Protein AF-A0AAD7MH66-F1 (afdb_monomer_lite)

Foldseek 3Di:
DDPDPDCVVVVNQFEEDEAAPLLAAFLQAPAHDWQEFLDEPVTHRDGPHDRSVVRVVVLVVQVVVCVVPVSHAYEHEHFAAEDQALVVLLPDDPVRCLRSQLKHAYNVLSVVLRVLRRPPDQPPPPDRRDYFYHIAQFGSDQDDWQVVSCCVRPVPHYYPPPDDGTGGGGSHDRVVSCVRRVGHGDNPDD

Radius of gyration: 17.35 Å; chains: 1; bounding box: 37×35×56 Å

Sequence (190 aa):
MRNEANSTKLGINRVAQASSVNVITLVYSQEPHFDFFPIDESHPCLPDEPYGLSKVISELQAESIVRRFPTMRVASLRLHWSVPNRAFAQKLEVSRAKNDLWGYVQEDSAAESFLLAVTRPTDKWPSAAEAFFIVAPEITVDSPDTSELLQEHWPNVSIKEGKAMSGRAGFFDCSKAKELLGWEHNSTSA

InterPro domains:
  IPR036291 NAD(P)-binding domain superfamily [SSF51735] (9-185)

Organism: NCBI:txid230809

Secondary structure (DSSP, 8-state):
------GGGGT--EEEEEEEGGGSS-TTSSS---SEESB-TTS-----SHHHHHHHHHHHHHHHHHHH-TT-EEEEEEE--EES-HHHHTTS-HHHHTTTTT--EEHHHHHHHHHHHHHS--TT-SSSEEEEEE--SB-S-SSS-HHHHHHHH-TTSEEPTT----TTB-SB--HHHHHHH---------

Structure (mmCIF, N/CA/C/O backbone):
data_AF-A0AAD7MH66-F1
#
_entry.id   AF-A0AAD7MH66-F1
#
loop_
_atom_site.group_PDB
_atom_site.id
_atom_site.type_symbol
_atom_site.label_atom_id
_atom_site.label_alt_id
_atom_site.label_comp_id
_atom_site.label_asym_id
_atom_site.label_entity_id
_atom_site.label_seq_id
_atom_site.pdbx_PDB_ins_code
_atom_site.Cartn_x
_atom_site.Cartn_y
_atom_site.Cartn_z
_atom_site.occupan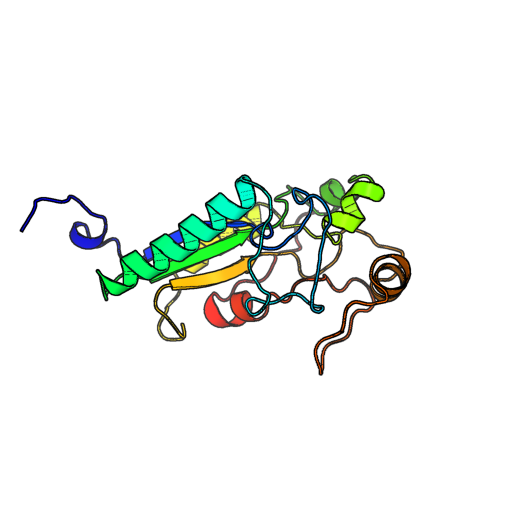cy
_atom_site.B_iso_or_equiv
_atom_site.auth_seq_id
_atom_site.auth_comp_id
_atom_site.auth_asym_id
_atom_site.auth_atom_id
_atom_site.pdbx_PDB_model_num
ATOM 1 N N . MET A 1 1 ? -15.194 -10.630 35.026 1.00 46.16 1 MET A N 1
ATOM 2 C CA . MET A 1 1 ? -14.739 -10.275 33.660 1.00 46.16 1 MET A CA 1
ATOM 3 C C . MET A 1 1 ? -13.417 -9.533 33.807 1.00 46.16 1 MET A C 1
ATOM 5 O O . MET A 1 1 ? -13.365 -8.607 34.602 1.00 46.16 1 MET A O 1
ATOM 9 N N . ARG A 1 2 ? -12.338 -10.055 33.213 1.00 49.00 2 ARG A N 1
ATOM 10 C CA . ARG A 1 2 ? -10.943 -9.839 33.642 1.00 49.00 2 ARG A CA 1
ATOM 11 C C . ARG A 1 2 ? -10.421 -8.412 33.402 1.00 49.00 2 ARG A C 1
ATOM 13 O O . ARG A 1 2 ? -10.764 -7.760 32.418 1.00 49.00 2 ARG A O 1
ATOM 20 N N . ASN A 1 3 ? -9.569 -7.967 34.328 1.00 45.56 3 ASN A N 1
ATOM 21 C CA . ASN A 1 3 ? -8.757 -6.752 34.269 1.00 45.56 3 ASN A CA 1
ATOM 22 C C . ASN A 1 3 ? -7.728 -6.833 33.133 1.00 45.56 3 ASN A C 1
ATOM 24 O O . ASN A 1 3 ? -6.556 -7.096 33.368 1.00 45.56 3 ASN A O 1
ATOM 28 N N . GLU A 1 4 ? -8.153 -6.603 31.897 1.00 56.66 4 GLU A N 1
ATOM 29 C CA . GLU A 1 4 ? -7.220 -6.370 30.793 1.00 56.66 4 GLU A CA 1
ATOM 30 C C . GLU A 1 4 ? -7.064 -4.861 30.610 1.00 56.66 4 GLU A C 1
ATOM 32 O O . GLU A 1 4 ? -8.045 -4.154 30.359 1.00 56.66 4 GLU A O 1
ATOM 37 N N . ALA A 1 5 ? -5.855 -4.346 30.833 1.00 54.56 5 ALA A N 1
ATOM 38 C CA . ALA A 1 5 ? -5.485 -2.999 30.424 1.00 54.56 5 ALA A CA 1
ATOM 39 C C . ALA A 1 5 ? -5.371 -3.014 28.897 1.00 54.56 5 ALA A C 1
ATOM 41 O O . ALA A 1 5 ? -4.437 -3.586 28.346 1.00 54.56 5 ALA A O 1
ATOM 42 N N . ASN A 1 6 ? -6.363 -2.454 28.215 1.00 70.75 6 ASN A N 1
ATOM 43 C CA . ASN A 1 6 ? -6.381 -2.358 26.763 1.00 70.75 6 ASN A CA 1
ATOM 44 C C . ASN A 1 6 ? -6.593 -0.899 26.343 1.00 70.75 6 ASN A C 1
ATOM 46 O O . ASN A 1 6 ? -7.175 -0.104 27.085 1.00 70.75 6 ASN A O 1
ATOM 50 N N . SER A 1 7 ? -6.096 -0.548 25.157 1.00 79.62 7 SER A N 1
ATOM 51 C CA . SER A 1 7 ? -6.119 0.811 24.594 1.00 79.62 7 SER A CA 1
ATOM 52 C C . SER A 1 7 ? -7.501 1.469 24.674 1.00 79.62 7 SER A C 1
ATOM 54 O O . SER A 1 7 ? -7.612 2.643 25.026 1.00 79.62 7 SER A O 1
ATOM 56 N N . THR A 1 8 ? -8.567 0.687 24.485 1.00 81.12 8 THR A N 1
ATOM 57 C CA . THR A 1 8 ? -9.957 1.154 24.572 1.00 81.12 8 THR A CA 1
ATOM 58 C C . THR A 1 8 ? -10.329 1.761 25.924 1.00 81.12 8 THR A C 1
ATOM 60 O O . THR A 1 8 ? -11.070 2.739 25.965 1.00 81.12 8 THR A O 1
ATOM 63 N N . LYS A 1 9 ? -9.800 1.242 27.044 1.00 83.00 9 LYS A N 1
ATOM 64 C CA . LYS A 1 9 ? -10.060 1.807 28.384 1.00 83.00 9 LYS A CA 1
ATOM 65 C C . LYS A 1 9 ? -9.386 3.160 28.599 1.00 83.00 9 LYS A C 1
ATOM 67 O O . LYS A 1 9 ? -9.820 3.916 29.459 1.00 83.00 9 LYS A O 1
ATOM 72 N N . LEU A 1 10 ? -8.349 3.455 27.819 1.00 88.31 10 LEU A N 1
ATOM 73 C CA . LEU A 1 10 ? -7.650 4.739 27.811 1.00 88.31 10 LEU A CA 1
ATOM 74 C C . LEU A 1 10 ? -8.238 5.710 26.773 1.00 88.31 10 LEU A C 1
ATOM 76 O O . LEU A 1 10 ? -7.664 6.766 26.533 1.00 88.31 10 LEU A O 1
ATOM 80 N N . GLY A 1 11 ? -9.353 5.352 26.123 1.00 88.50 11 GLY A N 1
ATOM 81 C CA . GLY A 1 11 ? -9.956 6.148 25.051 1.00 88.50 11 GLY A CA 1
ATOM 82 C C . GLY A 1 11 ? -9.197 6.089 23.720 1.00 88.50 11 GLY A C 1
ATOM 83 O O . GLY A 1 11 ? -9.581 6.773 22.771 1.00 88.50 11 GLY A O 1
ATOM 84 N N . ILE A 1 12 ? -8.153 5.259 23.612 1.00 93.50 12 ILE A N 1
ATOM 85 C CA . ILE A 1 12 ? -7.391 5.069 22.376 1.00 93.50 12 ILE A CA 1
ATOM 86 C C . ILE A 1 12 ? -8.162 4.089 21.493 1.00 93.50 12 ILE A C 1
ATOM 88 O O . ILE A 1 12 ? -8.130 2.876 21.694 1.00 93.50 12 ILE A O 1
ATOM 92 N N . ASN A 1 13 ? -8.873 4.649 20.519 1.00 95.25 13 ASN A N 1
ATOM 93 C CA . ASN A 1 13 ? -9.774 3.927 19.619 1.00 95.25 13 ASN A CA 1
ATOM 94 C C . ASN A 1 13 ? -9.312 3.960 18.153 1.00 95.25 13 ASN A C 1
ATOM 96 O O . ASN A 1 13 ? -10.039 3.521 17.268 1.00 95.25 13 ASN A O 1
ATOM 100 N N . ARG A 1 14 ? -8.128 4.518 17.887 1.00 96.69 14 ARG A N 1
ATOM 101 C CA . ARG A 1 14 ? -7.546 4.659 16.551 1.00 96.69 14 ARG A CA 1
ATOM 102 C C . ARG A 1 14 ? -6.175 4.009 16.554 1.00 96.69 14 ARG A C 1
ATOM 104 O O . ARG A 1 14 ? -5.320 4.397 17.346 1.00 96.69 14 ARG A O 1
ATOM 111 N N . VAL A 1 15 ? -5.984 3.024 15.689 1.00 97.69 15 VAL A N 1
ATOM 112 C CA . VAL A 1 15 ? -4.709 2.328 15.518 1.00 97.69 15 VAL A CA 1
ATOM 113 C C . VAL A 1 15 ? -4.353 2.340 14.040 1.00 97.69 15 VAL A C 1
ATOM 115 O O . VAL A 1 15 ? -5.168 1.978 13.199 1.00 97.69 15 VAL A O 1
ATOM 118 N N . ALA A 1 16 ? -3.128 2.739 13.730 1.00 98.44 16 ALA A N 1
ATOM 119 C CA . ALA A 1 16 ? -2.514 2.483 12.439 1.00 98.44 16 ALA A CA 1
ATOM 120 C C . ALA A 1 16 ? -1.409 1.452 12.663 1.00 98.44 16 ALA A C 1
ATOM 122 O O . ALA A 1 16 ? -0.518 1.671 13.484 1.00 98.44 16 ALA A O 1
ATOM 123 N N . GLN A 1 17 ? -1.496 0.315 11.980 1.00 98.38 17 GLN A N 1
ATOM 124 C CA . GLN A 1 17 ? -0.486 -0.732 12.037 1.00 98.38 17 GLN A CA 1
ATOM 125 C C . GLN A 1 17 ? 0.257 -0.834 10.710 1.00 98.38 17 GLN A C 1
ATOM 127 O O . GLN A 1 17 ? -0.333 -0.726 9.634 1.00 98.38 17 GLN A O 1
ATOM 132 N N . ALA A 1 18 ? 1.563 -1.070 10.801 1.00 98.38 18 ALA A N 1
ATOM 133 C CA . ALA A 1 18 ? 2.395 -1.329 9.639 1.00 98.38 18 ALA A CA 1
ATOM 134 C C . ALA A 1 18 ? 2.125 -2.748 9.118 1.00 98.38 18 ALA A C 1
ATOM 136 O O . ALA A 1 18 ? 2.587 -3.734 9.708 1.00 98.38 18 ALA A O 1
ATOM 137 N N . SER A 1 19 ? 1.402 -2.839 8.007 1.00 98.50 19 SER A N 1
ATOM 138 C CA . SER A 1 19 ? 1.346 -4.028 7.160 1.00 98.50 19 SER A CA 1
ATOM 139 C C . SER A 1 19 ? 2.443 -3.940 6.085 1.00 98.50 19 SER A C 1
ATOM 141 O O . SER A 1 19 ? 3.396 -3.170 6.222 1.00 98.50 19 SER A O 1
ATOM 143 N N . SER A 1 20 ? 2.370 -4.753 5.038 1.00 98.50 20 SER A N 1
ATOM 144 C CA . SER A 1 20 ? 3.299 -4.702 3.906 1.00 98.50 20 SER A CA 1
ATOM 145 C C . SER A 1 20 ? 2.585 -5.090 2.625 1.00 98.50 20 SER A C 1
ATOM 147 O O . SER A 1 20 ? 1.615 -5.838 2.668 1.00 98.50 20 SER A O 1
ATOM 149 N N . VAL A 1 21 ? 3.102 -4.647 1.483 1.00 98.06 21 VAL A N 1
ATOM 150 C CA . VAL A 1 21 ? 2.724 -5.235 0.194 1.00 98.06 21 VAL A CA 1
ATOM 151 C C . VAL A 1 21 ? 2.989 -6.741 0.137 1.00 98.06 21 VAL A C 1
ATOM 153 O O . VAL A 1 21 ? 2.231 -7.444 -0.505 1.00 98.06 21 VAL A O 1
ATOM 156 N N . ASN A 1 22 ? 3.944 -7.281 0.902 1.00 97.56 22 ASN A N 1
ATOM 157 C CA . ASN A 1 22 ? 4.217 -8.727 0.957 1.00 97.56 22 ASN A CA 1
ATOM 158 C C . ASN A 1 22 ? 3.108 -9.558 1.641 1.00 97.56 22 ASN A C 1
ATOM 160 O O . ASN A 1 22 ? 3.284 -10.745 1.881 1.00 97.56 22 ASN A O 1
ATOM 164 N N . VAL A 1 23 ? 1.948 -8.970 1.969 1.00 97.25 23 VAL A N 1
ATOM 165 C CA . VAL A 1 23 ? 0.728 -9.771 2.188 1.00 97.25 23 VAL A CA 1
ATOM 166 C C . VAL A 1 23 ? 0.273 -10.474 0.907 1.00 97.25 23 VAL A C 1
ATOM 168 O O . VAL A 1 23 ? -0.496 -11.423 0.989 1.00 97.25 23 VAL A O 1
ATOM 171 N N . ILE A 1 24 ? 0.738 -10.022 -0.260 1.00 96.06 24 ILE A N 1
ATOM 172 C CA . ILE A 1 24 ? 0.664 -10.747 -1.529 1.00 96.06 24 ILE A CA 1
ATOM 173 C C . ILE A 1 24 ? 2.022 -11.394 -1.846 1.00 96.06 24 ILE A C 1
ATOM 175 O O . ILE A 1 24 ? 3.045 -11.018 -1.274 1.00 96.06 24 ILE A O 1
ATOM 179 N N . THR A 1 25 ? 2.046 -12.349 -2.774 1.00 93.44 25 THR A N 1
ATOM 180 C CA . THR A 1 25 ? 3.283 -13.011 -3.214 1.00 93.44 25 THR A CA 1
ATOM 181 C C . THR A 1 25 ? 4.181 -12.058 -4.009 1.00 93.44 25 THR A C 1
ATOM 183 O O . THR A 1 25 ? 3.871 -11.731 -5.154 1.00 93.44 25 THR A O 1
ATOM 186 N N . LEU A 1 26 ? 5.281 -11.608 -3.396 1.00 92.38 26 LEU A N 1
ATOM 187 C CA . LEU A 1 26 ? 6.216 -10.593 -3.917 1.00 92.38 26 LEU A CA 1
ATOM 188 C C . LEU A 1 26 ? 7.684 -11.031 -3.717 1.00 92.38 26 LEU A C 1
ATOM 190 O O . LEU A 1 26 ? 8.005 -12.209 -3.840 1.00 92.38 26 LEU A O 1
ATOM 194 N N . VAL A 1 27 ? 8.602 -10.100 -3.437 1.00 90.81 27 VAL A N 1
ATOM 195 C CA . VAL A 1 27 ? 10.062 -10.300 -3.398 1.00 90.81 27 VAL A CA 1
ATOM 196 C C . VAL A 1 27 ? 10.571 -11.340 -2.402 1.00 90.81 27 VAL A C 1
ATOM 198 O O . VAL A 1 27 ? 11.700 -11.805 -2.559 1.00 90.81 27 VAL A O 1
ATOM 201 N N . TYR A 1 28 ? 9.791 -11.683 -1.376 1.00 91.88 28 TYR A N 1
ATOM 202 C CA . TYR A 1 28 ? 10.160 -12.714 -0.400 1.00 91.88 28 TYR A CA 1
ATOM 203 C C . TYR A 1 28 ? 9.574 -14.092 -0.711 1.00 91.88 28 TYR A C 1
ATOM 205 O O . TYR A 1 28 ? 10.009 -15.077 -0.112 1.00 91.88 28 TYR A O 1
ATOM 213 N N . SER A 1 29 ? 8.610 -14.162 -1.628 1.00 92.56 29 SER A N 1
ATOM 214 C CA . SER A 1 29 ? 7.995 -15.415 -2.054 1.00 92.56 29 SER A CA 1
ATOM 215 C C . SER A 1 29 ? 8.942 -16.250 -2.905 1.00 92.56 29 SER A C 1
ATOM 217 O O . SER A 1 29 ? 9.911 -15.726 -3.460 1.00 92.56 29 SER A O 1
ATOM 219 N N . GLN A 1 30 ? 8.666 -17.554 -3.034 1.00 91.88 30 GLN A N 1
ATOM 220 C CA . GLN A 1 30 ? 9.456 -18.400 -3.936 1.00 91.88 30 GLN A CA 1
ATOM 221 C C . GLN A 1 30 ? 9.371 -17.882 -5.374 1.00 91.88 30 GLN A C 1
ATOM 223 O O . GLN A 1 30 ? 10.395 -17.740 -6.042 1.00 91.88 30 GLN A O 1
ATOM 228 N N . GLU A 1 31 ? 8.157 -17.544 -5.814 1.00 89.94 31 GLU A N 1
ATOM 229 C CA . GLU A 1 31 ? 7.881 -16.898 -7.094 1.00 89.94 31 GLU A CA 1
ATOM 230 C C . GLU A 1 31 ? 6.744 -15.874 -6.925 1.00 89.94 31 GLU A C 1
ATOM 232 O O . GLU A 1 31 ? 5.730 -16.195 -6.298 1.00 89.94 31 GLU A O 1
ATOM 237 N N . PRO A 1 32 ? 6.869 -14.645 -7.466 1.00 90.62 32 PRO A N 1
ATOM 238 C CA . PRO A 1 32 ? 5.761 -13.697 -7.464 1.00 90.62 32 PRO A CA 1
ATOM 239 C C . PRO A 1 32 ? 4.617 -14.174 -8.368 1.00 90.62 32 PRO A C 1
ATOM 241 O O . PRO A 1 32 ? 4.842 -14.616 -9.498 1.00 90.62 32 PRO A O 1
ATOM 244 N N . HIS A 1 33 ? 3.386 -14.040 -7.882 1.00 91.69 33 HIS A N 1
ATOM 245 C CA . HIS A 1 33 ? 2.162 -14.391 -8.596 1.00 91.69 33 HIS A CA 1
ATOM 246 C C . HIS A 1 33 ? 1.127 -13.272 -8.453 1.00 91.69 33 HIS A C 1
ATOM 248 O O . HIS A 1 33 ? 0.897 -12.771 -7.350 1.00 91.69 33 HIS A O 1
ATOM 254 N N . PHE A 1 34 ? 0.508 -12.880 -9.568 1.00 95.88 34 PHE A N 1
ATOM 255 C CA . PHE A 1 34 ? -0.448 -11.774 -9.616 1.00 95.88 34 PHE A CA 1
ATOM 256 C C . PHE A 1 34 ? -1.657 -12.154 -10.467 1.00 95.88 34 PHE A C 1
ATOM 258 O O . PHE A 1 34 ? -1.499 -12.591 -11.609 1.00 95.88 34 PHE A O 1
ATOM 265 N N . ASP A 1 35 ? -2.856 -11.936 -9.932 1.00 96.12 35 ASP A N 1
ATOM 266 C CA . ASP A 1 35 ? -4.109 -12.236 -10.635 1.00 96.12 35 ASP A CA 1
ATOM 267 C C . ASP A 1 35 ? -4.450 -11.137 -11.654 1.00 96.12 35 ASP A C 1
ATOM 269 O O . ASP A 1 35 ? -4.962 -11.398 -12.751 1.00 96.12 35 ASP A O 1
ATOM 273 N N . PHE A 1 36 ? -4.165 -9.884 -11.290 1.00 97.75 36 PHE A N 1
ATOM 274 C CA . PHE A 1 36 ? -4.473 -8.713 -12.101 1.00 97.75 36 PHE A CA 1
ATOM 275 C C . PHE A 1 36 ? -3.617 -7.492 -11.741 1.00 97.75 36 PHE A C 1
ATOM 277 O O . PHE A 1 36 ? -3.141 -7.352 -10.614 1.00 97.75 36 PHE A O 1
ATOM 284 N N . PHE A 1 37 ? -3.524 -6.555 -12.687 1.00 98.12 37 PHE A N 1
ATOM 285 C CA . PHE A 1 37 ? -2.987 -5.211 -12.487 1.00 98.12 37 PHE A CA 1
ATOM 286 C C . PHE A 1 37 ? -4.003 -4.108 -12.832 1.00 98.12 37 PHE A C 1
ATOM 288 O O . PHE A 1 37 ? -4.846 -4.294 -13.713 1.00 98.12 37 PHE A O 1
ATOM 295 N N . PRO A 1 38 ? -3.904 -2.925 -12.200 1.00 98.19 38 PRO A N 1
ATOM 296 C CA . PRO A 1 38 ? -3.121 -2.660 -10.993 1.00 98.19 38 PRO A CA 1
ATOM 297 C C . PRO A 1 38 ? -3.673 -3.441 -9.786 1.00 98.19 38 PRO A C 1
ATOM 299 O O . PRO A 1 38 ? -4.870 -3.724 -9.710 1.00 98.19 38 PRO A O 1
ATOM 302 N N . ILE A 1 39 ? -2.789 -3.805 -8.858 1.00 98.31 39 ILE A N 1
ATOM 303 C CA . ILE A 1 39 ? -3.124 -4.502 -7.615 1.00 98.31 39 ILE A CA 1
ATOM 304 C C . ILE A 1 39 ? -3.863 -3.536 -6.694 1.00 98.31 39 ILE A C 1
ATOM 306 O O . ILE A 1 39 ? -3.349 -2.468 -6.370 1.00 98.31 39 ILE A O 1
ATOM 310 N N . ASP A 1 40 ? -5.040 -3.937 -6.230 1.00 98.00 40 ASP A N 1
ATOM 311 C CA . ASP A 1 40 ? -5.814 -3.223 -5.218 1.00 98.00 40 ASP A CA 1
ATOM 312 C C . ASP A 1 40 ? -6.140 -4.147 -4.038 1.00 98.00 40 ASP A C 1
ATOM 314 O O . ASP A 1 40 ? -5.756 -5.320 -4.009 1.00 98.00 40 ASP A O 1
ATOM 318 N N . GLU A 1 41 ? -6.854 -3.639 -3.034 1.00 98.00 41 GLU A N 1
ATOM 319 C CA . GLU A 1 41 ? -7.149 -4.389 -1.811 1.00 98.00 41 GLU A CA 1
ATOM 320 C C . GLU A 1 41 ? -8.012 -5.644 -2.021 1.00 98.00 41 GLU A C 1
ATOM 322 O O . GLU A 1 41 ? -8.142 -6.429 -1.082 1.00 98.00 41 GLU A O 1
ATOM 327 N N . SER A 1 42 ? -8.573 -5.862 -3.220 1.00 97.00 42 SER A N 1
ATOM 328 C CA . SER A 1 42 ? -9.293 -7.096 -3.558 1.00 97.00 42 SER A CA 1
ATOM 329 C C . SER A 1 42 ? -8.376 -8.256 -3.962 1.00 97.00 42 SER A C 1
ATOM 331 O O . SER A 1 42 ? -8.850 -9.386 -4.070 1.00 97.00 42 SER A O 1
ATOM 333 N N . HIS A 1 43 ? -7.076 -8.006 -4.162 1.00 97.62 43 HIS A N 1
ATOM 334 C CA . HIS A 1 43 ? -6.114 -9.053 -4.497 1.00 97.62 43 HIS A CA 1
ATOM 335 C C . HIS A 1 43 ? -5.954 -10.054 -3.335 1.00 97.62 43 HIS A C 1
ATOM 337 O O . HIS A 1 43 ? -5.812 -9.632 -2.178 1.00 97.62 43 HIS A O 1
ATOM 343 N N . PRO A 1 44 ? -5.930 -11.375 -3.603 1.00 96.44 44 PRO A N 1
ATOM 344 C CA . PRO A 1 44 ? -5.750 -12.379 -2.562 1.00 96.44 44 PRO A CA 1
ATOM 345 C C . PRO A 1 44 ? -4.450 -12.188 -1.777 1.00 96.44 44 PRO A C 1
ATOM 347 O O . PRO A 1 44 ? -3.382 -11.995 -2.358 1.00 96.44 44 PRO A O 1
ATOM 350 N N . CYS A 1 45 ? -4.543 -12.277 -0.450 1.00 97.38 45 CYS A N 1
ATOM 351 C CA . CYS A 1 45 ? -3.394 -12.206 0.451 1.00 97.38 45 CYS A CA 1
ATOM 352 C C . CYS A 1 45 ? -2.889 -13.621 0.770 1.00 97.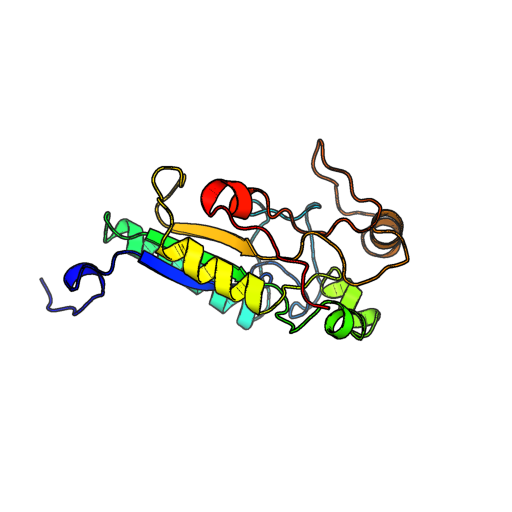38 45 CYS A C 1
ATOM 354 O O . CYS A 1 45 ? -3.272 -14.206 1.786 1.00 97.38 45 CYS A O 1
ATOM 356 N N . LEU A 1 46 ? -2.090 -14.194 -0.135 1.00 96.44 46 LEU A N 1
ATOM 357 C CA . LEU A 1 46 ? -1.645 -15.595 -0.096 1.00 96.44 46 LEU A CA 1
ATOM 358 C C . LEU A 1 46 ? -0.109 -15.731 -0.036 1.00 96.44 46 LEU A C 1
ATOM 360 O O . LEU A 1 46 ? 0.461 -16.410 -0.888 1.00 96.44 46 LEU A O 1
ATOM 364 N N . PRO A 1 47 ? 0.589 -15.101 0.928 1.00 96.56 47 PRO A N 1
ATOM 365 C CA . PRO A 1 47 ? 2.041 -15.200 0.996 1.00 96.56 47 PRO A CA 1
ATOM 366 C C . PRO A 1 47 ? 2.463 -16.630 1.371 1.00 96.56 47 PRO A C 1
ATOM 368 O O . PRO A 1 47 ? 1.854 -17.270 2.230 1.00 96.56 47 PRO A O 1
ATOM 371 N N . ASP A 1 48 ? 3.536 -17.117 0.758 1.00 96.38 48 ASP A N 1
ATOM 372 C CA . ASP A 1 48 ? 4.151 -18.436 0.987 1.00 96.38 48 ASP A CA 1
ATOM 373 C C . ASP A 1 48 ? 5.406 -18.358 1.882 1.00 96.38 48 ASP A C 1
ATOM 375 O O . ASP A 1 48 ? 6.154 -19.326 2.031 1.00 96.38 48 ASP A O 1
ATOM 379 N N . GLU A 1 49 ? 5.622 -17.199 2.501 1.00 96.56 49 GLU A N 1
ATOM 380 C CA . GLU A 1 49 ? 6.820 -16.841 3.251 1.00 96.56 49 GLU A CA 1
ATOM 381 C C . GLU A 1 49 ? 6.457 -16.212 4.622 1.00 96.56 49 GLU A C 1
ATOM 383 O O . GLU A 1 49 ? 5.356 -15.672 4.804 1.00 96.56 49 GLU A O 1
ATOM 388 N N . PRO A 1 50 ? 7.330 -16.322 5.645 1.00 97.75 50 PRO A N 1
ATOM 389 C CA . PRO A 1 50 ? 6.974 -16.024 7.035 1.00 97.75 50 PRO A CA 1
ATOM 390 C C . PRO A 1 50 ? 6.72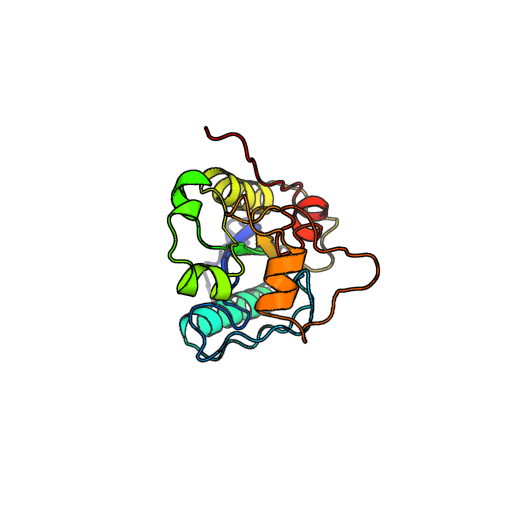1 -14.539 7.348 1.00 97.75 50 PRO A C 1
ATOM 392 O O . PRO A 1 50 ? 5.932 -14.238 8.249 1.00 97.75 50 PRO A O 1
ATOM 395 N N . TYR A 1 51 ? 7.378 -13.603 6.662 1.00 97.81 51 TYR A N 1
ATOM 396 C CA . TYR A 1 51 ? 7.210 -12.168 6.887 1.00 97.81 51 TYR A CA 1
ATOM 397 C C . TYR A 1 51 ? 5.813 -11.705 6.457 1.00 97.81 51 TYR A C 1
ATOM 399 O O . TYR A 1 51 ? 5.078 -11.139 7.270 1.00 97.81 51 TYR A O 1
ATOM 407 N N . GLY A 1 52 ? 5.407 -12.012 5.234 1.00 97.88 52 GLY A N 1
ATOM 408 C CA . GLY A 1 52 ? 4.093 -11.741 4.667 1.00 97.88 52 GLY A CA 1
ATOM 409 C C . GLY A 1 52 ? 2.986 -12.413 5.462 1.00 97.88 52 GLY A C 1
ATOM 410 O O . GLY A 1 52 ? 2.014 -11.756 5.845 1.00 97.88 52 GLY A O 1
ATOM 411 N N . LEU A 1 53 ? 3.180 -13.684 5.839 1.00 98.31 53 LEU A N 1
ATOM 412 C CA . LEU A 1 53 ? 2.254 -14.397 6.721 1.00 98.31 53 LEU A CA 1
ATOM 413 C C . LEU A 1 53 ? 2.062 -13.659 8.052 1.00 98.31 53 LEU A C 1
ATOM 415 O O . LEU A 1 53 ? 0.933 -13.511 8.521 1.00 98.31 53 LEU A O 1
ATOM 419 N N . SER A 1 54 ? 3.141 -13.146 8.654 1.00 98.50 54 SER A N 1
ATOM 420 C CA . SER A 1 54 ? 3.037 -12.373 9.896 1.00 98.50 54 SER A CA 1
ATOM 421 C C . SER A 1 54 ? 2.172 -11.118 9.729 1.00 98.50 54 SER A C 1
ATOM 423 O O . SER A 1 54 ? 1.405 -10.784 10.633 1.00 98.50 54 SER A O 1
ATOM 425 N N . LYS A 1 55 ? 2.230 -10.461 8.562 1.00 98.44 55 LYS A N 1
ATOM 426 C CA . LYS A 1 55 ? 1.410 -9.283 8.255 1.00 98.44 55 LYS A CA 1
ATOM 427 C C . LYS A 1 55 ? -0.056 -9.642 8.052 1.00 98.44 55 LYS A C 1
ATOM 429 O O . LYS A 1 55 ? -0.907 -8.984 8.644 1.00 98.44 55 LYS A O 1
ATOM 434 N N . VAL A 1 56 ? -0.355 -10.728 7.339 1.00 98.56 56 VAL A N 1
ATOM 435 C CA . VAL A 1 56 ? -1.730 -11.247 7.213 1.00 98.56 56 VAL A CA 1
ATOM 436 C C . VAL A 1 56 ? -2.316 -11.582 8.588 1.00 98.56 56 VAL A C 1
ATOM 438 O O . VAL A 1 56 ? -3.450 -11.213 8.887 1.00 98.56 56 VAL A O 1
ATOM 441 N N . ILE A 1 57 ? -1.532 -12.206 9.474 1.00 98.69 57 ILE A N 1
ATOM 442 C CA . ILE A 1 57 ? -1.958 -12.481 10.854 1.00 98.69 57 ILE A CA 1
ATOM 443 C C . ILE A 1 57 ? -2.283 -11.179 11.602 1.00 98.69 57 ILE A C 1
ATOM 445 O O . ILE A 1 57 ? -3.295 -11.123 12.301 1.00 98.69 57 ILE A O 1
ATOM 449 N N . SER A 1 58 ? -1.476 -10.125 11.452 1.00 98.38 58 SER A N 1
ATOM 450 C CA . SER A 1 58 ? -1.765 -8.812 12.048 1.00 98.38 58 SER A CA 1
ATOM 451 C C . SER A 1 58 ? -3.053 -8.175 11.502 1.00 98.38 58 SER A C 1
ATOM 453 O O . SER A 1 58 ? -3.812 -7.573 12.266 1.00 98.38 58 SER A O 1
ATOM 455 N N . GLU A 1 59 ? -3.356 -8.329 10.209 1.00 98.56 59 GLU A N 1
ATOM 456 C CA . GLU A 1 59 ? -4.627 -7.865 9.626 1.00 98.56 59 GLU A CA 1
ATOM 457 C C . GLU A 1 59 ? -5.825 -8.647 10.202 1.00 98.56 59 GLU A C 1
ATOM 459 O O . GLU A 1 59 ? -6.788 -8.043 10.678 1.00 98.56 59 GLU A O 1
ATOM 464 N N . LEU A 1 60 ? -5.724 -9.976 10.310 1.00 98.44 60 LEU A N 1
ATOM 465 C CA . LEU A 1 60 ? -6.756 -10.821 10.930 1.00 98.44 60 LEU A CA 1
ATOM 466 C C . LEU A 1 60 ? -6.974 -10.509 12.421 1.00 98.44 60 LEU A C 1
ATOM 468 O O . LEU A 1 60 ? -8.103 -10.544 12.927 1.00 98.44 60 LEU A O 1
ATOM 472 N N . GLN A 1 61 ? -5.904 -10.181 13.150 1.00 98.12 61 GLN A N 1
ATOM 473 C CA . GLN A 1 61 ? -5.997 -9.722 14.536 1.00 98.12 61 GLN A CA 1
ATOM 474 C C . GLN A 1 61 ? -6.805 -8.426 14.635 1.00 98.12 61 GLN A C 1
ATOM 476 O O . GLN A 1 61 ? -7.664 -8.321 15.515 1.00 98.12 61 GLN A O 1
ATOM 481 N N . ALA A 1 62 ? -6.582 -7.470 13.728 1.00 97.75 62 ALA A N 1
ATOM 482 C CA . ALA A 1 62 ? -7.329 -6.218 13.694 1.00 97.75 62 ALA A CA 1
ATOM 483 C C . ALA A 1 62 ? -8.831 -6.458 13.514 1.00 97.75 62 ALA A C 1
ATOM 485 O O . ALA A 1 62 ? -9.626 -5.925 14.293 1.00 97.75 62 ALA A O 1
ATOM 486 N N . GLU A 1 63 ? -9.222 -7.328 12.580 1.00 97.56 63 GLU A N 1
ATOM 487 C CA . GLU A 1 63 ? -10.627 -7.703 12.395 1.00 97.56 63 GLU A CA 1
ATOM 488 C C . GLU A 1 63 ? -11.240 -8.304 13.671 1.00 97.56 63 GLU A C 1
ATOM 490 O O . GLU A 1 63 ? -12.372 -7.996 14.050 1.00 97.56 63 GLU A O 1
ATOM 495 N N . SER A 1 64 ? -10.488 -9.151 14.378 1.00 97.00 64 SER A N 1
ATOM 496 C CA . SER A 1 64 ? -10.941 -9.741 15.640 1.00 97.00 64 SER A CA 1
ATOM 497 C C . SER A 1 64 ? -11.101 -8.705 16.751 1.00 97.00 64 SER A C 1
ATOM 499 O O . SER A 1 64 ? -12.076 -8.741 17.508 1.00 97.00 64 SER A O 1
ATOM 501 N N . ILE A 1 65 ? -10.172 -7.755 16.839 1.00 95.56 65 ILE A N 1
ATOM 502 C CA . ILE A 1 65 ? -10.197 -6.682 17.833 1.00 95.56 65 ILE A CA 1
ATOM 503 C C . ILE A 1 65 ? -11.413 -5.779 17.611 1.00 95.56 65 ILE A C 1
ATOM 505 O O . ILE A 1 65 ? -12.138 -5.501 18.568 1.00 95.56 65 ILE A O 1
ATOM 509 N N . VAL A 1 66 ? -11.694 -5.360 16.374 1.00 96.12 66 VAL A N 1
ATOM 510 C CA . VAL A 1 66 ? -12.827 -4.457 16.104 1.00 96.12 66 VAL A CA 1
ATOM 511 C C . VAL A 1 66 ? -14.184 -5.130 16.328 1.00 96.12 66 VAL A C 1
ATOM 513 O O . VAL A 1 66 ? -15.111 -4.473 16.799 1.00 96.12 66 VAL A O 1
ATOM 516 N N . ARG A 1 67 ? -14.298 -6.454 16.121 1.00 95.25 67 ARG A N 1
ATOM 517 C CA . ARG A 1 67 ? -15.493 -7.229 16.520 1.00 95.25 67 ARG A CA 1
ATOM 518 C C . ARG A 1 67 ? -15.722 -7.198 18.032 1.00 95.25 67 ARG A C 1
ATOM 520 O O . ARG A 1 67 ? -16.863 -7.181 18.488 1.00 95.25 67 ARG A O 1
ATOM 527 N N . ARG A 1 68 ? -14.645 -7.196 18.824 1.00 94.00 68 ARG A N 1
ATOM 528 C CA . ARG A 1 68 ? -14.712 -7.162 20.292 1.00 94.00 68 ARG A CA 1
ATOM 529 C C . ARG A 1 68 ? -14.959 -5.757 20.850 1.00 94.00 68 ARG A C 1
ATOM 531 O O . ARG A 1 68 ? -15.554 -5.645 21.929 1.00 94.00 68 ARG A O 1
ATOM 538 N N . PHE A 1 69 ? -14.489 -4.722 20.156 1.00 94.25 69 PHE A N 1
ATOM 539 C CA . PHE A 1 69 ? -14.514 -3.325 20.592 1.00 94.25 69 PHE A CA 1
ATOM 540 C C . PHE A 1 69 ? -15.094 -2.414 19.494 1.00 94.25 69 PHE A C 1
ATOM 542 O O . PHE A 1 69 ? -14.340 -1.895 18.674 1.00 94.25 69 PHE A O 1
ATOM 549 N N . PRO A 1 70 ? -16.416 -2.152 19.492 1.00 89.56 70 PRO A N 1
ATOM 550 C CA . PRO A 1 70 ? -17.096 -1.454 18.390 1.00 89.56 70 PRO A CA 1
ATOM 551 C C . PRO A 1 70 ? -16.626 -0.016 18.116 1.00 89.56 70 PRO A C 1
ATOM 553 O O . PRO A 1 70 ? -16.826 0.511 17.019 1.00 89.56 70 PRO A O 1
ATOM 556 N N . THR A 1 71 ? -16.012 0.640 19.105 1.00 92.69 71 THR A N 1
ATOM 557 C CA . THR A 1 71 ? -15.435 1.986 18.961 1.00 92.69 71 THR A CA 1
ATOM 558 C C . THR A 1 71 ? -14.062 1.975 18.298 1.00 92.69 71 THR A C 1
ATOM 560 O O . THR A 1 71 ? -13.617 3.021 17.840 1.00 92.69 71 THR A O 1
ATOM 563 N N . MET A 1 72 ? -13.386 0.823 18.247 1.00 96.06 72 MET A N 1
ATOM 564 C CA . MET A 1 72 ? -12.049 0.698 17.678 1.00 96.06 72 MET A CA 1
ATOM 565 C C . MET A 1 72 ? -12.091 0.843 16.157 1.00 96.06 72 MET A C 1
ATOM 567 O O . MET A 1 72 ? -12.999 0.338 15.493 1.00 96.06 72 MET A O 1
ATOM 571 N N . ARG A 1 73 ? -11.081 1.512 15.609 1.00 97.69 73 ARG A N 1
ATOM 572 C CA . ARG A 1 73 ? -10.776 1.554 14.181 1.00 97.69 73 ARG A CA 1
ATOM 573 C C . ARG A 1 73 ? -9.309 1.219 13.971 1.00 97.69 73 ARG A C 1
ATOM 575 O O . ARG A 1 73 ? -8.453 1.767 14.672 1.00 97.69 73 ARG A O 1
ATOM 582 N N . VAL A 1 74 ? -9.031 0.343 13.012 1.00 98.50 74 VAL A N 1
ATOM 583 C CA . VAL A 1 74 ? -7.670 -0.089 12.684 1.00 98.50 74 VAL A CA 1
ATOM 584 C C . VAL A 1 74 ? -7.407 0.100 11.193 1.00 98.50 74 VAL A C 1
ATOM 586 O O . VAL A 1 74 ? -8.131 -0.457 10.375 1.00 98.50 74 VAL A O 1
ATOM 589 N N . ALA A 1 75 ? -6.374 0.865 10.844 1.00 98.75 75 ALA A N 1
ATOM 590 C CA . ALA A 1 75 ? -5.819 0.900 9.492 1.00 98.75 75 ALA A CA 1
ATOM 591 C C . ALA A 1 75 ? -4.613 -0.038 9.405 1.00 98.75 75 ALA A C 1
ATOM 593 O O . ALA A 1 75 ? -3.650 0.128 10.157 1.00 98.75 75 ALA A O 1
ATOM 594 N N . SER A 1 76 ? -4.635 -0.973 8.466 1.00 98.81 76 SER A N 1
ATOM 595 C CA . SER A 1 76 ? -3.498 -1.812 8.092 1.00 98.81 76 SER A CA 1
ATOM 596 C C . SER A 1 76 ? -2.830 -1.218 6.856 1.00 98.81 76 SER A C 1
ATOM 598 O O . SER A 1 76 ? -3.337 -1.326 5.743 1.00 98.81 76 SER A O 1
ATOM 600 N N . LEU A 1 77 ? -1.701 -0.545 7.053 1.00 98.88 77 LEU A N 1
ATOM 601 C CA . LEU A 1 77 ? -1.018 0.194 5.994 1.00 98.88 77 LEU A CA 1
ATOM 602 C C . LEU A 1 77 ? -0.024 -0.733 5.294 1.00 98.88 77 LEU A C 1
ATOM 604 O O . LEU A 1 77 ? 1.018 -1.063 5.860 1.00 98.88 77 LEU A O 1
ATOM 608 N N . ARG A 1 78 ? -0.363 -1.200 4.091 1.00 98.75 78 ARG A N 1
ATOM 609 C CA . ARG A 1 78 ? 0.461 -2.088 3.260 1.00 98.75 78 ARG A CA 1
ATOM 610 C C . ARG A 1 78 ? 1.537 -1.259 2.569 1.00 98.75 78 ARG A C 1
ATOM 612 O O . ARG A 1 78 ? 1.380 -0.825 1.431 1.00 98.75 78 ARG A O 1
ATOM 619 N N . LEU A 1 79 ? 2.606 -0.998 3.316 1.00 98.56 79 LEU A N 1
ATOM 620 C CA . LEU A 1 79 ? 3.758 -0.232 2.852 1.00 98.56 79 LEU A CA 1
ATOM 621 C C . LEU A 1 79 ? 4.557 -1.031 1.820 1.00 98.56 79 LEU A C 1
ATOM 623 O O . LEU A 1 79 ? 4.837 -2.220 2.028 1.00 98.56 79 LEU A O 1
ATOM 627 N N . HIS A 1 80 ? 4.964 -0.355 0.749 1.00 97.94 80 HIS A N 1
ATOM 628 C CA . HIS A 1 80 ? 6.021 -0.846 -0.133 1.00 97.94 80 HIS A CA 1
ATOM 629 C C . HIS A 1 80 ? 7.407 -0.630 0.488 1.00 97.94 80 HIS A C 1
ATOM 631 O O . HIS A 1 80 ? 7.543 -0.156 1.619 1.00 97.94 80 HIS A O 1
ATOM 637 N N . TRP A 1 81 ? 8.450 -0.948 -0.275 1.00 97.00 81 TRP A N 1
ATOM 638 C CA . TRP A 1 81 ? 9.823 -0.562 0.019 1.00 97.00 81 TRP A CA 1
ATOM 639 C C . TRP A 1 81 ? 9.942 0.948 0.299 1.00 97.00 81 TRP A C 1
ATOM 641 O O . TRP A 1 81 ? 9.853 1.783 -0.604 1.00 97.00 81 TRP A O 1
ATOM 651 N N . SER A 1 82 ? 10.101 1.281 1.583 1.00 96.94 82 SER A N 1
ATOM 652 C CA . SER A 1 82 ? 10.239 2.651 2.073 1.00 96.94 82 SER A CA 1
ATOM 653 C C . SER A 1 82 ? 11.655 3.157 1.826 1.00 96.94 82 SER A C 1
ATOM 655 O O . SER A 1 82 ? 12.624 2.513 2.229 1.00 96.94 82 SER A O 1
ATOM 657 N N . VAL A 1 83 ? 11.762 4.303 1.161 1.00 96.56 83 VAL A N 1
ATOM 658 C CA . VAL A 1 83 ? 13.026 4.891 0.704 1.00 96.56 83 VAL A CA 1
ATOM 659 C C . VAL A 1 83 ? 13.023 6.409 0.908 1.00 96.56 83 VAL A C 1
ATOM 661 O O . VAL A 1 83 ? 11.954 7.020 0.909 1.00 96.56 83 VAL A O 1
ATOM 664 N N . PRO A 1 84 ? 14.187 7.070 1.003 1.00 95.31 84 PRO A N 1
ATOM 665 C CA . PRO A 1 84 ? 14.232 8.524 1.172 1.00 95.31 84 PRO A CA 1
ATOM 666 C C . PRO A 1 84 ? 13.700 9.285 -0.056 1.00 95.31 84 PRO A C 1
ATOM 668 O O . PRO A 1 84 ? 12.991 10.279 0.074 1.00 95.31 84 PRO A O 1
ATOM 671 N N . ASN A 1 85 ? 14.018 8.826 -1.270 1.00 94.38 85 ASN A N 1
ATOM 672 C CA . ASN A 1 85 ? 13.568 9.448 -2.519 1.00 94.38 85 ASN A CA 1
ATOM 673 C C . ASN A 1 85 ? 13.596 8.460 -3.697 1.00 94.38 85 ASN A C 1
ATOM 675 O O . ASN A 1 85 ? 14.199 7.386 -3.621 1.00 94.38 85 ASN A O 1
ATOM 679 N N . ARG A 1 86 ? 12.963 8.840 -4.814 1.00 93.69 86 ARG A N 1
ATOM 680 C CA . ARG A 1 86 ? 12.901 8.014 -6.034 1.00 93.69 86 ARG A CA 1
ATOM 681 C C . ARG A 1 86 ? 14.287 7.704 -6.608 1.00 93.69 86 ARG A C 1
ATOM 683 O O . ARG A 1 86 ? 14.518 6.585 -7.053 1.00 93.69 86 ARG A O 1
ATOM 690 N N . ALA A 1 87 ? 15.224 8.651 -6.546 1.00 94.00 87 ALA A N 1
ATOM 691 C CA . ALA A 1 87 ? 16.588 8.459 -7.046 1.00 94.00 87 ALA A CA 1
ATOM 692 C C . ALA A 1 87 ? 17.355 7.367 -6.274 1.00 94.00 87 ALA A C 1
ATOM 694 O O . ALA A 1 87 ? 18.235 6.707 -6.827 1.00 94.00 87 ALA A O 1
ATOM 695 N N . PHE A 1 88 ? 17.030 7.148 -4.996 1.00 94.75 88 PHE A N 1
ATOM 696 C CA . PHE A 1 88 ? 17.522 5.999 -4.241 1.00 94.75 88 PHE A CA 1
ATOM 697 C C . PHE A 1 88 ? 16.919 4.692 -4.769 1.00 94.75 88 PHE A C 1
ATOM 699 O O . PHE A 1 88 ? 17.654 3.740 -5.023 1.00 94.75 88 PHE A O 1
ATOM 706 N N . ALA A 1 89 ? 15.604 4.668 -4.995 1.00 93.25 89 ALA A N 1
ATOM 707 C CA . ALA A 1 89 ? 14.886 3.493 -5.486 1.00 93.25 89 ALA A CA 1
ATOM 708 C C . ALA A 1 89 ? 15.327 3.055 -6.896 1.00 93.25 89 ALA A C 1
ATOM 710 O O . ALA A 1 89 ? 15.394 1.864 -7.188 1.00 93.25 89 ALA A O 1
ATOM 711 N N . GLN A 1 90 ? 15.706 4.012 -7.750 1.00 93.75 90 GLN A N 1
ATOM 712 C CA . GLN A 1 90 ? 16.240 3.778 -9.099 1.00 93.75 90 GLN A CA 1
ATOM 713 C C . GLN A 1 90 ? 17.539 2.965 -9.134 1.00 93.75 90 GLN A C 1
ATOM 715 O O . GLN A 1 90 ? 17.892 2.421 -10.176 1.00 93.75 90 GLN A O 1
ATOM 720 N N . LYS A 1 91 ? 18.262 2.871 -8.012 1.00 92.81 91 LYS A N 1
ATOM 721 C CA . LYS A 1 91 ? 19.519 2.114 -7.916 1.00 92.81 91 LYS A CA 1
ATOM 722 C C . LYS A 1 91 ? 19.300 0.620 -7.673 1.00 92.81 91 LYS A C 1
ATOM 724 O O . LYS A 1 91 ? 20.276 -0.113 -7.536 1.00 92.81 91 LYS A O 1
ATOM 729 N N . LEU A 1 92 ? 18.050 0.172 -7.552 1.00 91.75 92 LEU A N 1
ATOM 730 C CA . LEU A 1 92 ? 17.739 -1.237 -7.355 1.00 91.75 92 LEU A CA 1
ATOM 731 C C . LEU A 1 92 ? 18.079 -2.040 -8.617 1.00 91.75 92 LEU A C 1
ATOM 733 O O . LEU A 1 92 ? 17.671 -1.690 -9.721 1.00 91.75 92 LEU A O 1
ATOM 737 N N . GLU A 1 93 ? 18.800 -3.145 -8.435 1.00 90.38 93 GLU A N 1
ATOM 738 C CA . GLU A 1 93 ? 19.128 -4.088 -9.508 1.00 90.38 93 GLU A CA 1
ATOM 739 C C . GLU A 1 93 ? 17.871 -4.539 -10.266 1.00 90.38 93 GLU A C 1
ATOM 741 O O . GLU A 1 93 ? 16.882 -4.937 -9.647 1.00 90.38 93 GLU A O 1
ATOM 746 N N . VAL A 1 94 ? 17.924 -4.553 -11.603 1.00 86.62 94 VAL A N 1
ATOM 747 C CA . VAL A 1 94 ? 16.768 -4.845 -12.480 1.00 86.62 94 VAL A CA 1
ATOM 748 C C . VAL A 1 94 ? 16.097 -6.176 -12.133 1.00 86.62 94 VAL A C 1
ATOM 750 O O . VAL A 1 94 ? 14.871 -6.268 -12.067 1.00 86.62 94 VAL A O 1
ATOM 753 N N . SER A 1 95 ? 16.899 -7.206 -11.846 1.00 83.94 95 SER A N 1
ATOM 754 C CA . SER A 1 95 ? 16.40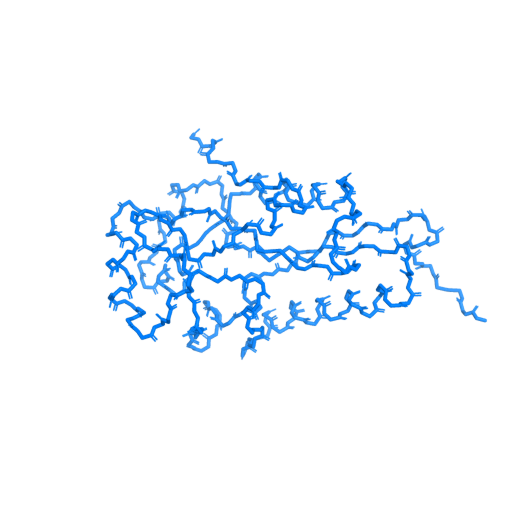5 -8.539 -11.479 1.00 83.94 95 SER A CA 1
ATOM 755 C C . SER A 1 95 ? 15.588 -8.549 -10.185 1.00 83.94 95 SER A C 1
ATOM 757 O O . SER A 1 95 ? 14.704 -9.391 -10.039 1.00 83.94 95 SER A O 1
ATOM 759 N N . ARG A 1 96 ? 15.859 -7.615 -9.265 1.00 86.56 96 ARG A N 1
ATOM 760 C CA . ARG A 1 96 ? 15.083 -7.409 -8.037 1.00 86.56 96 ARG A CA 1
ATOM 761 C C . ARG A 1 96 ? 13.899 -6.485 -8.282 1.00 86.56 96 ARG A C 1
ATOM 763 O O . ARG A 1 96 ? 12.803 -6.791 -7.830 1.00 86.56 96 ARG A O 1
ATOM 770 N N . ALA A 1 97 ? 14.109 -5.406 -9.033 1.00 91.31 97 ALA A N 1
ATOM 771 C CA . ALA A 1 97 ? 13.083 -4.413 -9.323 1.00 91.31 97 ALA A CA 1
ATOM 772 C C . ALA A 1 97 ? 11.853 -5.028 -10.004 1.00 91.31 97 ALA A C 1
ATOM 774 O O . ALA A 1 97 ? 10.736 -4.694 -9.622 1.00 91.31 97 ALA A O 1
ATOM 775 N N . LYS A 1 98 ? 12.037 -5.990 -10.923 1.00 92.94 98 LYS A N 1
ATOM 776 C CA . LYS A 1 98 ? 10.908 -6.683 -11.568 1.00 92.94 98 LYS A CA 1
ATOM 777 C C . LYS A 1 98 ? 10.015 -7.451 -10.585 1.00 92.94 98 LYS A C 1
ATOM 779 O O . LYS A 1 98 ? 8.800 -7.458 -10.746 1.00 92.94 98 LYS A O 1
ATOM 784 N N . ASN A 1 99 ? 10.609 -8.086 -9.570 1.00 92.19 99 ASN A N 1
ATOM 785 C CA . ASN A 1 99 ? 9.884 -8.904 -8.593 1.00 92.19 99 ASN A CA 1
ATOM 786 C C . ASN A 1 99 ? 9.208 -8.035 -7.525 1.00 92.19 99 ASN A C 1
ATOM 788 O O . ASN A 1 99 ? 8.289 -8.502 -6.863 1.00 92.19 99 ASN A O 1
ATOM 792 N N . ASP A 1 100 ? 9.658 -6.787 -7.376 1.00 93.81 100 ASP A N 1
ATOM 793 C CA . ASP A 1 100 ? 9.050 -5.757 -6.527 1.00 93.81 100 ASP A CA 1
ATOM 794 C C . ASP A 1 100 ? 8.149 -4.806 -7.336 1.00 93.81 100 ASP A C 1
ATOM 796 O O . ASP A 1 100 ? 7.778 -3.735 -6.863 1.00 93.81 100 ASP A O 1
ATOM 800 N N . LEU A 1 101 ? 7.851 -5.156 -8.595 1.00 96.81 101 LEU A N 1
ATOM 801 C CA . LEU A 1 101 ? 7.024 -4.376 -9.521 1.00 96.81 101 LEU A CA 1
ATOM 802 C C . LEU A 1 101 ? 7.450 -2.904 -9.658 1.00 96.81 101 LEU A C 1
ATOM 804 O O . LEU A 1 101 ? 6.617 -2.024 -9.882 1.00 96.81 101 LEU A O 1
ATOM 808 N N . TRP A 1 102 ? 8.751 -2.628 -9.513 1.00 97.38 102 TRP A N 1
ATOM 809 C CA . TRP A 1 102 ? 9.328 -1.279 -9.500 1.00 97.38 102 TRP A CA 1
ATOM 810 C C . TRP A 1 102 ? 8.616 -0.327 -8.525 1.00 97.38 102 TRP A C 1
ATOM 812 O O . TRP A 1 102 ? 8.629 0.889 -8.728 1.00 97.38 102 TRP A O 1
ATOM 822 N N . GLY A 1 103 ? 7.973 -0.871 -7.490 1.00 97.12 103 GLY A N 1
ATOM 823 C CA . GLY A 1 103 ? 7.231 -0.118 -6.497 1.00 97.12 103 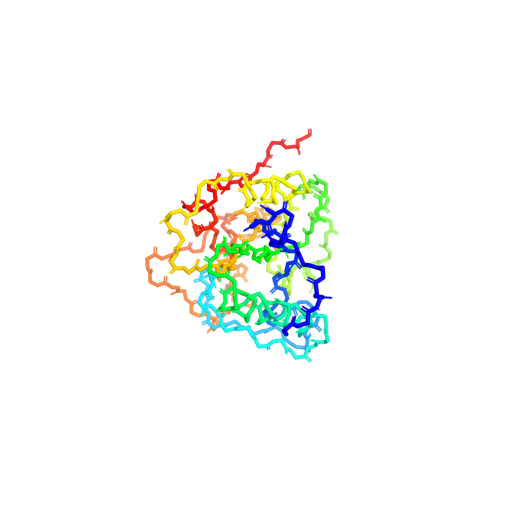GLY A CA 1
ATOM 824 C C . GLY A 1 103 ? 8.140 0.414 -5.397 1.00 97.12 103 GLY A C 1
ATOM 825 O O . GLY A 1 103 ? 9.194 -0.136 -5.077 1.00 97.12 103 GLY A O 1
ATOM 826 N N . TYR A 1 104 ? 7.722 1.513 -4.787 1.00 97.81 104 TYR A N 1
ATOM 827 C CA . TYR A 1 104 ? 8.385 2.106 -3.632 1.00 97.81 104 TYR A CA 1
ATOM 828 C C . TYR A 1 104 ? 7.402 3.018 -2.904 1.00 97.81 104 TYR A C 1
ATOM 830 O O . TYR A 1 104 ? 6.316 3.307 -3.399 1.00 97.81 104 TYR A O 1
ATOM 838 N N . VAL A 1 105 ? 7.777 3.503 -1.730 1.00 98.19 105 VAL A N 1
ATOM 839 C CA . VAL A 1 105 ? 7.100 4.617 -1.062 1.00 98.19 105 VAL A CA 1
ATOM 840 C C . VAL A 1 105 ? 8.161 5.530 -0.463 1.00 98.19 105 VAL A C 1
ATOM 842 O O . VAL A 1 105 ? 9.188 5.057 0.013 1.00 98.19 105 VAL A O 1
ATOM 845 N N . GLN A 1 106 ? 7.947 6.845 -0.506 1.00 97.62 106 GLN A N 1
ATOM 846 C CA . GLN A 1 106 ? 8.869 7.759 0.168 1.00 97.62 106 GLN A CA 1
ATOM 847 C C . GLN A 1 106 ? 8.577 7.767 1.663 1.00 97.62 106 GLN A C 1
ATOM 849 O O . GLN A 1 106 ? 7.409 7.789 2.045 1.00 97.62 106 GLN A O 1
ATOM 854 N N . GLU A 1 107 ? 9.618 7.763 2.491 1.00 97.19 107 GLU A N 1
ATOM 855 C CA . GLU A 1 107 ? 9.516 7.695 3.956 1.00 97.19 107 GLU A CA 1
ATOM 856 C C . GLU A 1 107 ? 8.550 8.741 4.530 1.00 97.19 107 GLU A C 1
ATOM 858 O O . GLU A 1 107 ? 7.678 8.394 5.327 1.00 97.19 107 GLU A O 1
ATOM 863 N N . ASP A 1 108 ? 8.619 9.985 4.052 1.00 96.75 108 ASP A N 1
ATOM 864 C CA . ASP A 1 108 ? 7.724 11.061 4.494 1.00 96.75 108 ASP A CA 1
ATOM 865 C C . ASP A 1 108 ? 6.261 10.797 4.107 1.00 96.75 108 ASP A C 1
ATOM 867 O O . ASP A 1 108 ? 5.352 10.972 4.919 1.00 96.75 108 ASP A O 1
ATOM 871 N N . SER A 1 109 ? 6.026 10.290 2.892 1.00 97.69 109 SER A N 1
ATOM 872 C CA . SER A 1 109 ? 4.680 9.910 2.436 1.00 97.69 109 SER A CA 1
ATOM 873 C C . SER A 1 109 ? 4.141 8.703 3.204 1.00 97.69 109 SER A C 1
ATOM 875 O O . SER A 1 109 ? 2.955 8.647 3.532 1.00 97.69 109 SER A O 1
ATOM 877 N N . ALA A 1 110 ? 5.002 7.732 3.520 1.00 98.19 110 ALA A N 1
ATOM 878 C CA . ALA A 1 110 ? 4.647 6.599 4.362 1.00 98.19 110 ALA A CA 1
ATOM 879 C C . ALA A 1 110 ? 4.259 7.080 5.766 1.00 98.19 110 ALA A C 1
ATOM 881 O O . ALA A 1 110 ? 3.191 6.714 6.253 1.00 98.19 110 ALA A O 1
ATOM 882 N N . ALA A 1 111 ? 5.061 7.944 6.393 1.00 98.12 111 ALA A N 1
ATOM 883 C CA . ALA A 1 111 ? 4.773 8.515 7.707 1.00 98.12 111 ALA A CA 1
ATOM 884 C C . ALA A 1 111 ? 3.454 9.309 7.722 1.00 98.12 111 ALA A C 1
ATOM 886 O O . ALA A 1 111 ? 2.647 9.157 8.645 1.00 98.12 111 ALA A O 1
ATOM 887 N N . GLU A 1 112 ? 3.189 10.093 6.676 1.00 98.44 112 GLU A N 1
ATOM 888 C CA . GLU A 1 112 ? 1.933 10.826 6.520 1.00 98.44 112 GLU A CA 1
ATOM 889 C C . GLU A 1 112 ? 0.715 9.890 6.502 1.00 98.44 112 GLU A C 1
ATOM 891 O O . GLU A 1 112 ? -0.296 10.189 7.140 1.00 98.44 112 GLU A O 1
ATOM 896 N N . SER A 1 113 ? 0.815 8.714 5.871 1.00 98.56 113 SER A N 1
ATOM 897 C CA . SER A 1 113 ? -0.283 7.737 5.867 1.00 98.56 113 SER A CA 1
ATOM 898 C C . SER A 1 113 ? -0.671 7.267 7.279 1.00 98.56 113 SER A C 1
ATOM 900 O O . SER A 1 113 ? -1.862 7.152 7.580 1.00 98.56 113 SER A O 1
ATOM 902 N N . PHE A 1 114 ? 0.300 7.086 8.188 1.00 98.75 114 PHE A N 1
ATOM 903 C CA . PHE A 1 114 ? 0.028 6.758 9.595 1.00 98.75 114 PHE A CA 1
ATOM 904 C C . PHE A 1 114 ? -0.693 7.897 10.306 1.00 98.75 114 PHE A C 1
ATOM 906 O O . PHE A 1 114 ? -1.664 7.659 11.030 1.00 98.75 114 PHE A O 1
ATOM 913 N N . LEU A 1 115 ? -0.240 9.135 10.090 1.00 98.50 115 LEU A N 1
ATOM 914 C CA . LEU A 1 115 ? -0.862 10.312 10.683 1.00 98.50 115 LEU A CA 1
ATOM 915 C C . LEU A 1 115 ? -2.311 10.460 10.207 1.00 98.50 115 LEU A C 1
ATOM 917 O O . LEU A 1 115 ? -3.215 10.638 11.027 1.00 98.50 115 LEU A O 1
ATOM 921 N N . LEU A 1 116 ? -2.558 10.339 8.903 1.00 98.44 116 LEU A N 1
ATOM 922 C CA . LEU A 1 116 ? -3.900 10.417 8.327 1.00 98.44 116 LEU A CA 1
ATOM 923 C C . LEU A 1 116 ? -4.803 9.303 8.863 1.00 98.44 116 LEU A C 1
ATOM 925 O O . LEU A 1 116 ? -5.924 9.580 9.294 1.00 98.44 116 LEU A O 1
ATOM 929 N N . ALA A 1 117 ? -4.299 8.071 8.945 1.00 98.25 117 ALA A N 1
ATOM 930 C CA . ALA A 1 117 ? -5.043 6.924 9.457 1.00 98.25 117 ALA A CA 1
ATOM 931 C C . ALA A 1 117 ? -5.557 7.100 10.895 1.00 98.25 117 ALA A C 1
ATOM 933 O O . ALA A 1 117 ? -6.637 6.597 11.227 1.00 98.25 117 ALA A O 1
ATOM 934 N N . VAL A 1 118 ? -4.842 7.837 11.751 1.00 97.75 118 VAL A N 1
ATOM 935 C CA . VAL A 1 118 ? -5.271 8.080 13.142 1.00 97.75 118 VAL A CA 1
ATOM 936 C C . VAL A 1 118 ? -5.996 9.411 13.350 1.00 97.75 118 VAL A C 1
ATOM 938 O O . VAL A 1 118 ? -6.717 9.544 14.337 1.00 97.75 118 VAL A O 1
ATOM 941 N N . THR A 1 119 ? -5.865 10.375 12.432 1.00 96.88 119 THR A N 1
ATOM 942 C CA . THR A 1 119 ? -6.441 11.728 12.583 1.00 96.88 119 THR A CA 1
ATOM 943 C C . THR A 1 119 ? -7.685 11.987 11.736 1.00 96.88 119 THR A C 1
ATOM 945 O O . THR A 1 119 ? -8.534 12.784 12.135 1.00 96.88 119 THR A O 1
ATOM 948 N N . ARG A 1 120 ? -7.837 11.331 10.579 1.00 95.69 120 ARG A N 1
ATOM 949 C CA . ARG A 1 120 ? -8.951 11.601 9.655 1.00 95.69 120 ARG A CA 1
ATOM 950 C C . ARG A 1 120 ? -10.273 11.006 10.150 1.00 95.69 120 ARG A C 1
ATOM 952 O O . ARG A 1 120 ? -10.258 10.040 10.912 1.00 95.69 120 ARG A O 1
ATOM 959 N N . PRO A 1 121 ? -11.434 11.550 9.761 1.00 94.62 121 PRO A N 1
ATOM 960 C CA . PRO A 1 121 ? -12.715 10.900 10.035 1.00 94.62 121 PRO A CA 1
ATOM 961 C C . PRO A 1 121 ? -12.778 9.499 9.403 1.00 94.62 121 PRO A C 1
ATOM 963 O O . PRO A 1 121 ? -12.185 9.268 8.354 1.00 94.62 121 PRO A O 1
ATOM 966 N N . THR A 1 122 ? -13.485 8.562 10.041 1.00 95.19 122 THR A N 1
ATOM 967 C CA . THR A 1 122 ? -13.600 7.154 9.575 1.00 95.19 122 THR A CA 1
ATOM 968 C C . THR A 1 122 ? -15.026 6.785 9.187 1.00 95.19 122 THR A C 1
ATOM 970 O O . THR A 1 122 ? -15.327 5.626 8.936 1.00 95.19 122 THR A O 1
ATOM 973 N N . ASP A 1 123 ? -15.918 7.771 9.117 1.00 93.44 123 ASP A N 1
ATOM 974 C CA . ASP A 1 123 ? -17.350 7.585 8.865 1.00 93.44 123 ASP A CA 1
ATOM 975 C C . ASP A 1 123 ? -17.632 6.977 7.485 1.00 93.44 123 ASP A C 1
ATOM 977 O O . ASP A 1 123 ? -18.686 6.391 7.265 1.00 93.44 123 ASP A O 1
ATOM 981 N N . LYS A 1 124 ? -16.674 7.112 6.560 1.00 93.75 124 LYS A N 1
ATOM 982 C CA . LYS A 1 124 ? -16.731 6.547 5.209 1.00 93.75 124 LYS A CA 1
ATOM 983 C C . LYS A 1 124 ? -16.077 5.171 5.086 1.00 93.75 124 LYS A C 1
ATOM 985 O O . LYS A 1 124 ? -16.097 4.604 3.999 1.00 93.75 124 LYS A O 1
ATOM 990 N N . TRP A 1 125 ? -15.448 4.654 6.141 1.00 96.25 125 TRP A N 1
ATOM 991 C CA . TRP A 1 125 ? -14.827 3.337 6.063 1.00 96.25 125 TRP A CA 1
ATOM 992 C C . TRP A 1 125 ? -15.911 2.256 5.959 1.00 96.25 125 TRP A C 1
ATOM 994 O O . TRP A 1 125 ? -16.852 2.273 6.757 1.00 96.25 125 TRP A O 1
ATOM 1004 N N . PRO A 1 126 ? -15.796 1.313 5.006 1.00 95.31 126 PRO A N 1
ATOM 1005 C CA . PRO A 1 126 ? -16.795 0.263 4.841 1.00 95.31 126 PRO A CA 1
ATOM 1006 C C . PRO A 1 126 ? -16.801 -0.728 6.014 1.00 95.31 126 PRO A C 1
ATOM 1008 O O . PRO A 1 126 ? -17.838 -1.317 6.320 1.00 95.31 126 PRO A O 1
ATOM 1011 N N . SER A 1 127 ? -15.680 -0.875 6.720 1.00 96.19 127 SER A N 1
ATOM 1012 C CA . SER A 1 127 ? -15.566 -1.638 7.956 1.00 96.19 127 SER A CA 1
ATOM 1013 C C . SER A 1 127 ? -14.708 -0.917 9.003 1.00 96.19 127 SER A C 1
ATOM 1015 O O . SER A 1 127 ? -14.072 0.106 8.757 1.00 96.19 127 SER A O 1
ATOM 1017 N N . ALA A 1 128 ? -14.693 -1.446 10.227 1.00 96.88 128 ALA A N 1
ATOM 1018 C CA . ALA A 1 128 ? -13.885 -0.886 11.304 1.00 96.88 128 ALA A CA 1
ATOM 1019 C C . ALA A 1 128 ? -12.386 -1.241 11.200 1.00 96.88 128 ALA A C 1
ATOM 1021 O O . ALA A 1 128 ? -11.571 -0.593 11.859 1.00 96.88 128 ALA A O 1
ATOM 1022 N N . ALA A 1 129 ? -12.018 -2.249 10.404 1.00 98.12 129 ALA A N 1
ATOM 1023 C CA . ALA A 1 129 ? -10.638 -2.660 10.169 1.00 98.12 129 ALA A CA 1
ATOM 1024 C C . ALA A 1 129 ? -10.376 -2.676 8.660 1.00 98.12 129 ALA A C 1
ATOM 1026 O O . ALA A 1 129 ? -10.835 -3.568 7.960 1.00 98.12 129 ALA A O 1
ATOM 1027 N N . GLU A 1 130 ? -9.643 -1.686 8.164 1.00 98.44 130 GLU A N 1
ATOM 1028 C CA . GLU A 1 130 ? -9.401 -1.505 6.733 1.00 98.44 130 GLU A CA 1
ATOM 1029 C C . GLU A 1 130 ? -7.922 -1.657 6.404 1.00 98.44 130 GLU A C 1
ATOM 1031 O O . GLU A 1 130 ? -7.064 -1.155 7.130 1.00 98.44 130 G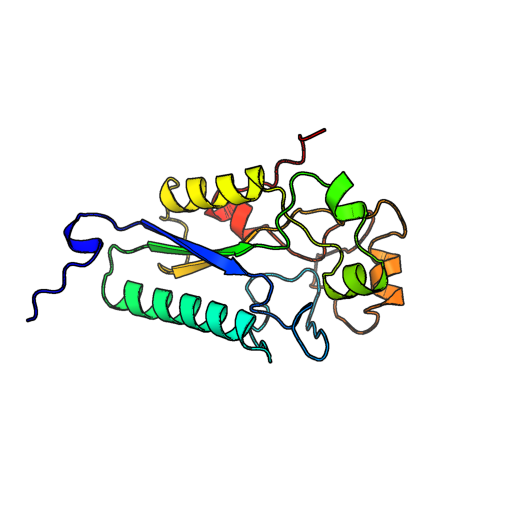LU A O 1
ATOM 1036 N N . ALA A 1 131 ? -7.622 -2.307 5.283 1.00 98.62 131 ALA A N 1
ATOM 1037 C CA . ALA A 1 131 ? -6.290 -2.302 4.692 1.00 98.62 131 ALA A CA 1
ATOM 1038 C C . ALA A 1 131 ? -6.185 -1.263 3.569 1.00 98.62 131 ALA A C 1
ATOM 1040 O O . ALA A 1 131 ? -7.189 -0.964 2.916 1.00 98.62 131 ALA A O 1
ATOM 1041 N N . PHE A 1 132 ? -4.976 -0.740 3.359 1.00 98.69 132 PHE A N 1
ATOM 1042 C CA . PHE A 1 132 ? -4.671 0.277 2.351 1.00 98.69 132 PHE A CA 1
ATOM 1043 C C . PHE A 1 132 ? -3.307 0.017 1.725 1.00 98.69 132 PHE A C 1
ATOM 1045 O O . PHE A 1 132 ? -2.322 -0.090 2.461 1.00 98.69 132 PHE A O 1
ATOM 1052 N N . PHE A 1 133 ? -3.224 -0.037 0.399 1.00 98.75 133 PHE A N 1
ATOM 1053 C CA . PHE A 1 133 ? -1.935 0.043 -0.284 1.00 98.75 133 PHE A CA 1
ATOM 1054 C C . PHE A 1 133 ? -1.362 1.456 -0.180 1.00 98.75 133 PHE A C 1
ATOM 1056 O O . PHE A 1 133 ? -2.023 2.437 -0.516 1.00 98.75 133 PHE A O 1
ATOM 1063 N N . ILE A 1 134 ? -0.128 1.544 0.318 1.00 98.75 134 ILE A N 1
ATOM 1064 C CA . ILE A 1 134 ? 0.616 2.792 0.492 1.00 98.75 134 ILE A CA 1
ATOM 1065 C C . ILE A 1 134 ? 1.880 2.682 -0.363 1.00 98.75 134 ILE A C 1
ATOM 1067 O O . ILE A 1 134 ? 2.936 2.228 0.091 1.00 98.75 134 ILE A O 1
ATOM 1071 N N . VAL A 1 135 ? 1.726 3.039 -1.638 1.00 98.44 135 VAL A N 1
ATOM 1072 C CA . VAL A 1 135 ? 2.737 2.893 -2.692 1.00 98.44 135 VAL A CA 1
ATOM 1073 C C . VAL A 1 135 ? 2.754 4.157 -3.552 1.00 98.44 135 VAL A C 1
ATOM 1075 O O . VAL A 1 135 ? 1.720 4.788 -3.766 1.00 98.44 135 VAL A O 1
ATOM 1078 N N . ALA A 1 136 ? 3.927 4.556 -4.035 1.00 97.81 136 ALA A N 1
ATOM 1079 C CA . ALA A 1 136 ? 4.039 5.609 -5.031 1.00 97.81 136 ALA A CA 1
ATOM 1080 C C . ALA A 1 136 ? 3.215 5.235 -6.283 1.00 97.81 136 ALA A C 1
ATOM 1082 O O . ALA A 1 136 ? 3.269 4.086 -6.726 1.00 97.81 136 ALA A O 1
ATOM 1083 N N . PRO A 1 137 ? 2.465 6.183 -6.875 1.00 95.69 137 PRO A N 1
ATOM 1084 C CA . PRO A 1 137 ? 1.623 5.917 -8.040 1.00 95.69 137 PRO A CA 1
ATOM 1085 C C . PRO A 1 137 ? 2.431 5.733 -9.328 1.00 95.69 137 PRO A C 1
ATOM 1087 O O . PRO A 1 137 ? 1.846 5.425 -10.364 1.00 95.69 137 PRO A O 1
ATOM 1090 N N . GLU A 1 138 ? 3.748 5.944 -9.278 1.00 96.19 138 GLU A N 1
ATOM 1091 C CA . GLU A 1 138 ? 4.651 5.794 -10.411 1.00 96.19 138 GLU A CA 1
ATOM 1092 C C . GLU A 1 138 ? 5.751 4.765 -10.133 1.00 96.19 138 GLU A C 1
ATOM 1094 O O . GLU A 1 138 ? 6.218 4.631 -9.001 1.00 96.19 138 GLU A O 1
ATOM 1099 N N . ILE A 1 139 ? 6.209 4.076 -11.181 1.00 96.88 139 ILE A N 1
ATOM 1100 C CA . ILE A 1 139 ? 7.362 3.169 -11.111 1.00 96.88 139 ILE A CA 1
ATOM 1101 C C . ILE A 1 139 ? 8.685 3.925 -10.905 1.00 96.88 139 ILE A C 1
ATOM 1103 O O . ILE A 1 139 ? 8.857 5.098 -11.269 1.00 96.88 139 ILE A O 1
ATOM 1107 N N . THR A 1 140 ? 9.672 3.231 -10.337 1.00 95.69 140 THR A N 1
ATOM 1108 C CA . THR A 1 140 ? 11.002 3.804 -10.082 1.00 95.69 140 THR A CA 1
ATOM 1109 C C . THR A 1 140 ? 11.733 4.221 -11.358 1.00 95.69 140 THR A C 1
ATOM 1111 O O . THR A 1 140 ? 12.428 5.235 -11.349 1.00 95.69 140 THR A O 1
ATOM 1114 N N . VAL A 1 141 ? 11.577 3.491 -12.461 1.00 94.56 141 VAL A N 1
ATOM 1115 C CA . VAL A 1 141 ? 12.339 3.713 -13.701 1.00 94.56 141 VAL A CA 1
ATOM 1116 C C . VAL A 1 141 ? 11.692 4.751 -14.621 1.00 94.56 141 VAL A C 1
ATOM 1118 O O . VAL A 1 141 ? 10.488 4.989 -14.572 1.00 94.56 141 VAL A O 1
ATOM 1121 N N . ASP A 1 142 ? 12.509 5.408 -15.446 1.00 93.38 142 ASP A N 1
ATOM 1122 C CA . ASP A 1 142 ? 12.037 6.351 -16.476 1.00 93.38 142 ASP A CA 1
ATOM 1123 C C . ASP A 1 142 ? 11.798 5.672 -17.835 1.00 93.38 142 ASP A C 1
ATOM 1125 O O . ASP A 1 142 ? 11.084 6.205 -18.677 1.00 93.38 142 ASP A O 1
ATOM 1129 N N . SER A 1 143 ? 12.411 4.505 -18.038 1.00 92.62 143 SER A N 1
ATOM 1130 C CA . SER A 1 143 ? 12.322 3.656 -19.225 1.00 92.62 143 SER A CA 1
ATOM 1131 C C . SER A 1 143 ? 12.730 2.232 -18.818 1.00 92.62 143 SER A C 1
ATOM 1133 O O . SER A 1 143 ? 13.605 2.101 -17.953 1.00 92.62 143 SER A O 1
ATOM 1135 N N . PRO A 1 144 ? 12.196 1.172 -19.448 1.00 95.00 144 PRO A N 1
ATOM 1136 C CA . PRO A 1 144 ? 11.143 1.172 -20.477 1.00 95.00 144 PRO A CA 1
ATOM 1137 C C . PRO A 1 144 ? 9.755 1.574 -19.941 1.00 95.00 144 PRO A C 1
ATOM 1139 O O . PRO A 1 144 ? 9.595 1.822 -18.744 1.00 95.00 144 PRO A O 1
ATOM 1142 N N . ASP A 1 145 ? 8.776 1.705 -20.840 1.00 97.50 145 ASP A N 1
ATOM 1143 C CA . ASP A 1 145 ? 7.391 2.047 -20.486 1.00 97.50 145 ASP A CA 1
ATOM 1144 C C . ASP A 1 145 ? 6.771 0.959 -19.594 1.00 97.50 145 ASP A C 1
ATOM 1146 O O . ASP A 1 145 ? 7.098 -0.223 -19.700 1.00 97.50 145 ASP A O 1
ATOM 1150 N N . THR A 1 146 ? 5.824 1.333 -18.735 1.00 97.88 146 THR A N 1
ATOM 1151 C CA . THR A 1 146 ? 5.088 0.372 -17.895 1.00 97.88 146 THR A CA 1
ATOM 1152 C C . THR A 1 146 ? 4.443 -0.746 -18.726 1.00 97.88 146 THR A C 1
ATOM 1154 O O . THR A 1 146 ? 4.454 -1.905 -18.314 1.00 97.88 146 THR A O 1
ATOM 1157 N N . SER A 1 147 ? 3.905 -0.424 -19.906 1.00 97.56 147 SER A N 1
ATOM 1158 C CA . SER A 1 147 ? 3.321 -1.404 -20.831 1.00 97.56 147 SER A CA 1
ATOM 1159 C C . SER A 1 147 ? 4.357 -2.385 -21.386 1.00 97.56 147 SER A C 1
ATOM 1161 O O . SER A 1 147 ? 4.069 -3.575 -21.504 1.00 97.56 147 SER A O 1
ATOM 1163 N N . GLU A 1 148 ? 5.574 -1.913 -21.664 1.00 97.81 148 GLU A N 1
ATOM 1164 C CA . GLU A 1 148 ? 6.690 -2.736 -22.137 1.00 97.81 148 GLU A CA 1
ATOM 1165 C C . GLU A 1 148 ? 7.175 -3.672 -21.024 1.00 97.81 148 GLU A C 1
ATOM 1167 O O . GLU A 1 148 ? 7.300 -4.875 -21.246 1.00 97.81 148 GLU A O 1
ATOM 1172 N N . LEU A 1 149 ? 7.345 -3.155 -19.800 1.00 97.12 149 LEU A N 1
ATOM 1173 C CA . LEU A 1 149 ? 7.684 -3.960 -18.620 1.00 97.12 149 LEU A CA 1
ATOM 1174 C C . LEU A 1 149 ? 6.639 -5.042 -18.343 1.00 97.12 149 LEU A C 1
ATOM 1176 O O . LEU A 1 149 ? 6.984 -6.177 -18.009 1.00 97.12 149 LEU A O 1
ATOM 1180 N N . LEU A 1 150 ? 5.360 -4.694 -18.485 1.00 96.69 150 LEU A N 1
ATOM 1181 C CA . LEU A 1 150 ? 4.260 -5.633 -18.324 1.00 96.69 150 LEU A CA 1
ATOM 1182 C C . LEU A 1 150 ? 4.303 -6.728 -19.393 1.00 96.69 150 LEU A C 1
ATOM 1184 O O . LEU A 1 150 ? 4.186 -7.902 -19.055 1.00 96.69 150 LEU A O 1
ATOM 1188 N N . GLN A 1 151 ? 4.515 -6.373 -20.661 1.00 96.88 151 GLN A N 1
ATOM 1189 C CA . GLN A 1 151 ? 4.615 -7.346 -21.747 1.00 96.88 151 GLN A CA 1
ATOM 1190 C C . GLN A 1 151 ? 5.846 -8.256 -21.605 1.00 96.88 151 GLN A C 1
ATOM 1192 O O . GLN A 1 151 ? 5.768 -9.443 -21.919 1.00 96.88 151 GLN A O 1
ATOM 1197 N N . GLU A 1 152 ? 6.974 -7.722 -21.139 1.00 96.88 152 GLU A N 1
ATOM 1198 C CA . GLU A 1 152 ? 8.218 -8.478 -20.986 1.00 96.88 152 GLU A CA 1
ATOM 1199 C C . GLU A 1 152 ? 8.172 -9.442 -19.795 1.00 96.88 152 GLU A C 1
ATOM 1201 O O . GLU A 1 152 ? 8.583 -10.599 -19.910 1.00 96.88 152 GLU A O 1
ATOM 1206 N N . HIS A 1 153 ? 7.684 -8.979 -18.642 1.00 95.88 153 HIS A N 1
ATOM 1207 C CA . HIS A 1 153 ? 7.806 -9.720 -17.386 1.00 95.88 153 HIS A CA 1
ATOM 1208 C C . HIS A 1 153 ? 6.511 -10.386 -16.925 1.00 95.88 153 HIS A C 1
ATOM 1210 O O . HIS A 1 153 ? 6.574 -11.421 -16.264 1.00 95.88 153 HIS A O 1
ATOM 1216 N N . TRP A 1 154 ? 5.350 -9.838 -17.290 1.00 96.25 154 TRP A N 1
ATOM 1217 C CA . TRP A 1 154 ? 4.043 -10.284 -16.803 1.00 96.25 154 TRP A CA 1
ATOM 1218 C C . TRP A 1 154 ? 2.976 -10.396 -17.915 1.00 96.25 154 TRP A C 1
ATOM 1220 O O . TRP A 1 154 ? 1.831 -9.996 -17.695 1.00 96.25 154 TRP A O 1
ATOM 1230 N N . PRO A 1 155 ? 3.283 -10.974 -19.099 1.00 96.75 155 PRO A N 1
ATOM 1231 C CA . PRO A 1 155 ? 2.391 -10.936 -20.268 1.00 96.75 155 PRO A CA 1
ATOM 1232 C C . PRO A 1 155 ? 1.049 -11.652 -20.071 1.00 96.75 155 PRO A C 1
ATOM 1234 O O . PRO A 1 155 ? 0.111 -11.426 -20.831 1.00 96.75 155 PRO A O 1
ATOM 1237 N N . ASN A 1 156 ? 0.965 -12.539 -19.076 1.00 96.62 156 ASN A N 1
ATOM 1238 C CA . ASN A 1 156 ? -0.215 -13.358 -18.806 1.00 96.62 156 ASN A CA 1
ATOM 1239 C C . ASN A 1 156 ? -1.081 -12.814 -17.657 1.00 96.62 156 ASN A C 1
ATOM 1241 O O . ASN A 1 156 ? -2.097 -13.427 -17.333 1.00 96.62 156 ASN A O 1
ATOM 1245 N N . VAL A 1 157 ? -0.688 -11.703 -17.025 1.00 97.31 157 VAL A N 1
ATOM 1246 C CA . VAL A 1 157 ? -1.461 -11.089 -15.938 1.00 97.31 157 VAL A CA 1
ATOM 1247 C C . VAL A 1 157 ? -2.521 -10.171 -16.539 1.00 97.31 157 VAL A C 1
ATOM 1249 O O . VAL A 1 157 ? -2.237 -9.349 -17.410 1.00 97.31 157 VAL A O 1
ATOM 1252 N N . SER A 1 158 ? -3.764 -10.318 -16.087 1.00 96.88 158 SER A N 1
ATOM 1253 C CA . SER A 1 158 ? -4.884 -9.540 -16.617 1.00 96.88 158 SER A CA 1
ATOM 1254 C C . SER A 1 158 ? -4.822 -8.067 -16.190 1.00 96.88 158 SER A C 1
ATOM 1256 O O . SER A 1 158 ? -4.321 -7.741 -15.118 1.00 96.88 158 SER A O 1
ATOM 1258 N N . ILE A 1 159 ? -5.356 -7.158 -17.009 1.00 97.81 159 ILE A N 1
ATOM 1259 C CA . ILE A 1 159 ? -5.564 -5.757 -16.612 1.00 97.81 159 ILE A CA 1
ATOM 1260 C C . ILE A 1 159 ? -7.019 -5.580 -16.189 1.00 97.81 159 ILE A C 1
ATOM 1262 O O . ILE A 1 159 ? -7.922 -5.978 -16.930 1.00 97.81 159 ILE A O 1
ATOM 1266 N N . LYS A 1 160 ? -7.266 -4.977 -15.020 1.00 96.88 160 LYS A N 1
ATOM 1267 C CA . LYS A 1 160 ? -8.630 -4.687 -14.556 1.00 96.88 160 LYS A CA 1
ATOM 1268 C C . LYS A 1 160 ? -9.356 -3.780 -15.549 1.00 96.88 160 LYS A C 1
ATOM 1270 O O . LYS A 1 160 ? -8.778 -2.844 -16.101 1.00 96.88 160 LYS A O 1
ATOM 1275 N N . GLU A 1 161 ? -10.649 -4.030 -15.734 1.00 94.44 161 GLU A N 1
ATOM 1276 C CA . GLU A 1 161 ? -11.495 -3.239 -16.628 1.00 94.44 161 GLU A CA 1
ATOM 1277 C C . GLU A 1 161 ? -11.430 -1.738 -16.290 1.00 94.44 161 GLU A C 1
ATOM 1279 O O . GLU A 1 161 ? -11.467 -1.338 -15.125 1.00 94.44 161 GLU A O 1
ATOM 1284 N N . GLY A 1 162 ? -11.298 -0.897 -17.319 1.00 93.12 162 GLY A N 1
ATOM 1285 C CA . GLY A 1 162 ? -11.196 0.558 -17.167 1.00 93.12 162 GLY A CA 1
ATOM 1286 C C . GLY A 1 162 ? -9.841 1.067 -16.660 1.00 93.12 162 GLY A C 1
ATOM 1287 O O . GLY A 1 162 ? -9.677 2.277 -16.502 1.00 93.12 162 GLY A O 1
ATOM 1288 N N . LYS A 1 163 ? -8.862 0.184 -16.422 1.00 94.44 163 LYS A N 1
ATOM 1289 C CA . LYS A 1 163 ? -7.482 0.554 -16.089 1.00 94.44 163 LYS A CA 1
ATOM 1290 C C . LYS A 1 163 ? -6.577 0.412 -17.313 1.00 94.44 163 LYS A C 1
ATOM 1292 O O . LYS A 1 163 ? -6.828 -0.393 -18.206 1.00 94.44 163 LYS A O 1
ATOM 1297 N N . ALA A 1 164 ? -5.516 1.210 -17.345 1.00 91.75 164 ALA A N 1
ATOM 1298 C CA . ALA A 1 164 ? -4.476 1.151 -18.364 1.00 91.75 164 ALA A CA 1
ATOM 1299 C C . ALA A 1 164 ? -3.106 1.257 -17.690 1.00 91.75 164 ALA A C 1
ATOM 1301 O O . ALA A 1 164 ? -2.930 2.053 -16.768 1.00 91.75 164 ALA A O 1
ATOM 1302 N N . MET A 1 165 ? -2.154 0.457 -18.164 1.00 95.56 165 MET A N 1
ATOM 1303 C CA . MET A 1 165 ? -0.779 0.413 -17.668 1.00 95.56 165 MET A CA 1
ATOM 1304 C C . MET A 1 165 ? 0.130 0.986 -18.752 1.00 95.56 165 MET A C 1
ATOM 1306 O O . MET A 1 165 ? 0.435 0.298 -19.719 1.00 95.56 165 MET A O 1
ATOM 1310 N N . SER A 1 166 ? 0.493 2.261 -18.636 1.00 96.50 166 SER A N 1
ATOM 1311 C CA . SER A 1 166 ? 1.304 2.970 -19.634 1.00 96.50 166 SER A CA 1
ATOM 1312 C C . SER A 1 166 ? 2.093 4.114 -19.003 1.00 96.50 166 SER A C 1
ATOM 1314 O O . SER A 1 166 ? 1.745 4.596 -17.921 1.00 96.50 166 SER A O 1
ATOM 1316 N N . GLY A 1 167 ? 3.113 4.607 -19.696 1.00 96.69 167 GLY A N 1
ATOM 1317 C CA . GLY A 1 167 ? 3.993 5.653 -19.199 1.00 96.69 167 GLY A CA 1
ATOM 1318 C C . GLY A 1 167 ? 4.764 5.145 -17.990 1.00 96.69 167 GLY A C 1
ATOM 1319 O O . GLY A 1 167 ? 5.439 4.118 -18.047 1.00 96.69 167 GLY A O 1
ATOM 1320 N N . ARG A 1 168 ? 4.612 5.847 -16.865 1.00 96.06 168 ARG A N 1
ATOM 1321 C CA . ARG A 1 168 ? 5.221 5.477 -15.581 1.00 96.06 168 ARG A CA 1
ATOM 1322 C C . ARG A 1 168 ? 4.201 4.997 -14.550 1.00 96.06 168 ARG A C 1
ATOM 1324 O O . ARG A 1 168 ? 4.514 5.040 -13.370 1.00 96.06 168 ARG A O 1
ATOM 1331 N N . ALA A 1 169 ? 2.996 4.596 -14.957 1.00 96.94 169 ALA A N 1
ATOM 1332 C CA . ALA A 1 169 ? 1.969 4.130 -14.027 1.00 96.94 169 ALA A CA 1
ATOM 1333 C C . ALA A 1 169 ? 2.479 2.975 -13.143 1.00 96.94 169 ALA A C 1
ATOM 1335 O O . ALA A 1 169 ? 2.996 1.979 -13.634 1.00 96.94 169 ALA A O 1
ATOM 1336 N N . GLY A 1 170 ? 2.331 3.103 -11.826 1.00 97.25 170 GLY A N 1
ATOM 1337 C CA . GLY A 1 170 ? 2.665 2.052 -10.870 1.00 97.25 170 GLY A CA 1
ATOM 1338 C C . GLY A 1 170 ? 1.719 0.853 -10.967 1.00 97.25 170 GLY A C 1
ATOM 1339 O O . GLY A 1 170 ? 0.573 0.968 -11.397 1.00 97.25 170 GLY A O 1
ATOM 1340 N N . PHE A 1 171 ? 2.185 -0.307 -10.504 1.00 97.94 171 PHE A N 1
ATOM 1341 C CA . PHE A 1 171 ? 1.416 -1.558 -10.516 1.00 97.94 171 PHE A CA 1
ATOM 1342 C C . PHE A 1 171 ? 0.419 -1.696 -9.354 1.00 97.94 171 PHE A C 1
ATOM 1344 O O . PHE A 1 171 ? -0.249 -2.722 -9.253 1.00 97.94 171 PHE A O 1
ATOM 1351 N N . PHE A 1 172 ? 0.288 -0.679 -8.498 1.00 98.19 172 PHE A N 1
ATOM 1352 C CA . PHE A 1 172 ? -0.619 -0.663 -7.349 1.00 98.19 172 PHE A CA 1
ATOM 1353 C C . PHE A 1 172 ? -1.640 0.466 -7.479 1.00 98.19 172 PHE A C 1
ATOM 1355 O O . PHE A 1 172 ? -1.290 1.609 -7.775 1.00 98.19 172 PHE A O 1
ATOM 1362 N N . ASP A 1 173 ? -2.902 0.159 -7.206 1.00 97.69 173 ASP A N 1
ATOM 1363 C CA . ASP A 1 173 ? -3.983 1.131 -7.154 1.00 97.69 173 ASP A CA 1
ATOM 1364 C C . ASP A 1 173 ? -4.161 1.638 -5.721 1.00 97.69 173 ASP A C 1
ATOM 1366 O O . ASP A 1 173 ? -4.700 0.954 -4.853 1.00 97.69 173 ASP A O 1
ATOM 1370 N N . CYS A 1 174 ? -3.723 2.871 -5.475 1.00 97.44 174 CYS A N 1
ATOM 1371 C CA . CYS A 1 174 ? -3.856 3.523 -4.173 1.00 97.44 174 CYS A CA 1
ATOM 1372 C C . CYS A 1 174 ? -5.135 4.378 -4.054 1.00 97.44 174 CYS A C 1
ATOM 1374 O O . CYS A 1 174 ? -5.235 5.219 -3.155 1.00 97.44 174 CYS A O 1
ATOM 1376 N N . SER A 1 175 ? -6.126 4.196 -4.940 1.00 97.25 175 SER A N 1
ATOM 1377 C CA . SER A 1 175 ? -7.364 4.996 -4.937 1.00 97.25 175 SER A CA 1
ATOM 1378 C C . SER A 1 175 ? -8.112 4.898 -3.606 1.00 97.25 175 SER A C 1
ATOM 1380 O O . SER A 1 175 ? -8.583 5.912 -3.095 1.00 97.25 175 SER A O 1
ATOM 1382 N N . LYS A 1 176 ? -8.137 3.722 -2.966 1.00 98.06 176 LYS A N 1
ATOM 1383 C CA . LYS A 1 176 ? -8.768 3.542 -1.650 1.00 98.06 176 LYS A CA 1
ATOM 1384 C C . LYS A 1 176 ? -8.103 4.386 -0.558 1.00 98.06 176 LYS A C 1
ATOM 1386 O O . LYS A 1 176 ? -8.796 5.005 0.253 1.00 98.06 176 LYS A O 1
ATOM 1391 N N . ALA A 1 177 ? -6.769 4.442 -0.536 1.00 98.31 177 ALA A N 1
ATOM 1392 C CA . ALA A 1 177 ? -6.019 5.283 0.397 1.00 98.31 177 ALA A CA 1
ATOM 1393 C C . ALA A 1 177 ? -6.321 6.774 0.167 1.00 98.31 177 ALA A C 1
ATOM 1395 O O . ALA A 1 177 ? -6.585 7.511 1.122 1.00 98.31 177 ALA A O 1
ATOM 1396 N N . LYS A 1 178 ? -6.388 7.207 -1.096 1.00 97.69 178 LYS A N 1
ATOM 1397 C CA . LYS A 1 178 ? -6.794 8.570 -1.458 1.00 97.69 178 LYS A CA 1
ATOM 1398 C C . LYS A 1 178 ? -8.215 8.895 -1.005 1.00 97.69 178 LYS A C 1
ATOM 1400 O O . LYS A 1 178 ? -8.441 9.923 -0.375 1.00 97.69 178 LYS A O 1
ATOM 1405 N N . GLU A 1 179 ? -9.175 8.018 -1.267 1.00 97.50 179 GLU A N 1
ATOM 1406 C CA . GLU A 1 179 ? -10.588 8.265 -0.968 1.00 97.50 179 GLU A CA 1
ATOM 1407 C C . GLU A 1 179 ? -10.908 8.242 0.532 1.00 97.50 179 GLU A C 1
ATOM 1409 O O . GLU A 1 179 ? -11.673 9.082 1.017 1.00 97.50 179 GLU A O 1
ATOM 1414 N N . LEU A 1 180 ? -10.341 7.285 1.272 1.00 97.94 180 LEU A N 1
ATOM 1415 C CA . LEU A 1 180 ? -10.716 7.028 2.666 1.00 97.94 180 LEU A CA 1
ATOM 1416 C C . LEU A 1 180 ? -9.757 7.638 3.689 1.00 97.94 180 LEU A C 1
ATOM 1418 O O . LEU A 1 180 ? -10.179 7.898 4.818 1.00 97.94 180 LEU A O 1
ATOM 1422 N N . LEU A 1 181 ? -8.492 7.871 3.324 1.00 97.44 181 LEU A N 1
ATOM 1423 C CA . LEU A 1 181 ? -7.511 8.543 4.185 1.00 97.44 181 LEU A CA 1
ATOM 1424 C C . LEU A 1 181 ? -7.209 9.972 3.719 1.00 97.44 181 LEU A C 1
ATOM 1426 O O . LEU A 1 181 ? -6.678 10.756 4.503 1.00 97.44 181 LEU A O 1
ATOM 1430 N N . GLY A 1 182 ? -7.543 10.333 2.476 1.00 97.06 182 GLY A N 1
ATOM 1431 C CA . GLY A 1 182 ? -7.037 11.565 1.865 1.00 97.06 182 GLY A CA 1
ATOM 1432 C C . GLY A 1 182 ? -5.537 11.497 1.582 1.00 97.06 182 GLY A C 1
ATOM 1433 O O . GLY A 1 182 ? -4.894 12.539 1.536 1.00 97.06 182 GLY A O 1
ATOM 1434 N N . TRP A 1 183 ? -4.972 10.288 1.484 1.00 98.00 183 TRP A N 1
ATOM 1435 C CA . TRP A 1 183 ? -3.541 10.092 1.290 1.00 98.00 183 TRP A CA 1
ATOM 1436 C C . TRP A 1 183 ? -3.175 10.164 -0.190 1.00 98.00 183 TRP A C 1
ATOM 1438 O O . TRP A 1 183 ? -3.753 9.461 -1.017 1.00 98.00 183 TRP A O 1
ATOM 1448 N N . GLU A 1 184 ? -2.177 10.977 -0.508 1.00 96.38 184 GLU A N 1
ATOM 1449 C CA . GLU A 1 184 ? -1.529 11.012 -1.813 1.00 96.38 184 GLU A CA 1
ATOM 1450 C C . GLU A 1 184 ? -0.019 10.961 -1.593 1.00 96.38 184 GLU A C 1
ATOM 1452 O O . GLU A 1 184 ? 0.506 11.600 -0.682 1.00 96.38 184 GLU A O 1
ATOM 1457 N N . HIS A 1 185 ? 0.688 10.180 -2.407 1.00 96.25 185 HIS A N 1
ATOM 1458 C CA . HIS A 1 185 ? 2.143 10.120 -2.326 1.00 96.25 185 HIS A CA 1
ATOM 1459 C C . HIS A 1 185 ? 2.740 11.464 -2.750 1.00 96.25 185 HIS A C 1
ATOM 1461 O O . HIS A 1 185 ? 2.489 11.959 -3.851 1.00 96.25 185 HIS A O 1
ATOM 1467 N N . ASN A 1 186 ? 3.546 12.052 -1.874 1.00 87.19 186 ASN A N 1
ATOM 1468 C CA . ASN A 1 186 ? 4.228 13.298 -2.145 1.00 87.19 186 ASN A CA 1
ATOM 1469 C C . ASN A 1 186 ? 5.527 13.017 -2.909 1.00 87.19 186 ASN A C 1
ATOM 1471 O O . ASN A 1 186 ? 6.513 12.562 -2.335 1.00 87.19 186 ASN A O 1
ATOM 1475 N N . SER A 1 187 ? 5.534 13.333 -4.204 1.00 69.81 187 SER A N 1
ATOM 1476 C CA . SER A 1 187 ? 6.719 13.203 -5.065 1.00 69.81 187 SER A CA 1
ATOM 1477 C C . SER A 1 187 ? 7.721 14.359 -4.916 1.00 69.81 187 SER A C 1
ATOM 1479 O O . SER A 1 187 ? 8.771 14.358 -5.559 1.00 69.81 187 SER A O 1
ATOM 1481 N N . THR A 1 188 ? 7.420 15.365 -4.086 1.00 57.47 188 THR A N 1
ATOM 1482 C CA . THR A 1 188 ? 8.289 16.529 -3.856 1.00 57.47 188 THR A CA 1
ATOM 1483 C C . THR A 1 188 ? 9.353 16.210 -2.805 1.00 57.47 188 THR A C 1
ATOM 1485 O O . THR A 1 188 ? 9.305 16.663 -1.664 1.00 57.47 188 THR A O 1
ATOM 1488 N N . SER A 1 189 ? 10.347 15.414 -3.186 1.00 46.94 189 SER A N 1
ATOM 1489 C CA . SER A 1 189 ? 11.642 15.391 -2.494 1.00 46.94 189 SER A CA 1
ATOM 1490 C C . SER A 1 189 ? 12.741 15.218 -3.537 1.00 46.94 189 SER A C 1
ATOM 1492 O O . SER A 1 189 ? 13.104 14.099 -3.907 1.00 46.94 189 SER A O 1
ATOM 1494 N N . ALA A 1 190 ? 13.193 16.359 -4.056 1.00 37.62 190 ALA A N 1
ATOM 1495 C CA . ALA A 1 190 ? 14.435 16.504 -4.805 1.00 37.62 190 ALA A CA 1
ATOM 1496 C C . ALA A 1 190 ? 15.529 16.987 -3.849 1.00 37.62 190 ALA A C 1
ATOM 1498 O O . ALA A 1 190 ? 15.213 17.873 -3.020 1.00 37.62 190 ALA A O 1
#

pLDDT: mean 93.6, std 10.27, range [37.62, 98.88]